Protein AF-A0A441Z858-F1 (afdb_monomer_lite)

pLDDT: mean 77.26, std 23.4, range [22.58, 98.31]

Secondary structure (DSSP, 8-state):
-EEEEPP-SSS--EEEEETTEEEEE----HHHIIIIIHHHHHHHHHHH---BSEEEES---HHHHHHHHHHHHHHHHHHHHHHHHHTT---PPPSSPPPPPB--EEE--GGGT-TTHHHHHHHHHHHHHHHTT-S-HHHHHHHHHHHHHHHHHHHHHHHHHHHSTTTT-PPBSGGGTTS----------PPPTTPPPPTT------S-S---S---S--GGGTTS---

Structure (mmCIF, N/CA/C/O backbone):
data_AF-A0A441Z858-F1
#
_entry.id   AF-A0A441Z858-F1
#
loop_
_atom_site.group_PDB
_atom_site.id
_atom_site.type_symbol
_atom_site.label_atom_id
_atom_site.label_alt_id
_atom_site.label_comp_id
_atom_site.label_asym_id
_atom_site.label_entity_id
_atom_site.label_seq_id
_atom_site.pdbx_PDB_ins_code
_atom_site.Cartn_x
_atom_site.Cartn_y
_atom_site.Cartn_z
_atom_site.occupancy
_atom_site.B_iso_or_equiv
_atom_site.auth_seq_id
_atom_site.auth_comp_id
_atom_site.auth_asym_id
_atom_site.auth_atom_id
_atom_site.pdbx_PDB_model_num
ATOM 1 N N . MET A 1 1 ? -20.414 -4.819 -7.735 1.00 88.69 1 MET A N 1
ATOM 2 C CA . MET A 1 1 ? -18.946 -4.650 -7.698 1.00 88.69 1 MET A CA 1
ATOM 3 C C . MET A 1 1 ? -18.642 -3.218 -8.095 1.00 88.69 1 MET A C 1
ATOM 5 O O . MET A 1 1 ? -19.298 -2.725 -9.004 1.00 88.69 1 MET A O 1
ATOM 9 N N . LYS A 1 2 ? -17.722 -2.550 -7.402 1.00 92.19 2 LYS A N 1
ATOM 10 C CA . LYS A 1 2 ? -17.288 -1.178 -7.686 1.00 92.19 2 LYS A CA 1
ATOM 11 C C . LYS A 1 2 ? -15.766 -1.162 -7.763 1.00 92.19 2 LYS A C 1
ATOM 13 O O . LYS A 1 2 ? -15.116 -1.724 -6.890 1.00 92.19 2 LYS A O 1
ATOM 18 N N . ILE A 1 3 ? -15.222 -0.527 -8.794 1.00 93.88 3 ILE A N 1
ATOM 19 C CA . ILE A 1 3 ? -13.784 -0.312 -8.960 1.00 93.88 3 ILE A CA 1
ATOM 20 C C . ILE A 1 3 ? -13.564 1.197 -8.940 1.00 93.88 3 ILE A C 1
ATOM 22 O O . ILE A 1 3 ? -14.239 1.928 -9.663 1.00 93.88 3 ILE A O 1
ATOM 26 N N . THR A 1 4 ? -12.656 1.658 -8.089 1.00 93.44 4 THR A N 1
ATOM 27 C CA . THR A 1 4 ? -12.241 3.058 -8.012 1.00 93.44 4 THR A CA 1
ATOM 28 C C . THR A 1 4 ? -10.789 3.141 -8.451 1.00 93.44 4 THR A C 1
ATOM 30 O O . THR A 1 4 ? -9.926 2.536 -7.818 1.00 93.44 4 THR A O 1
ATOM 33 N N . LEU A 1 5 ? -10.535 3.879 -9.530 1.00 96.12 5 LEU A N 1
ATOM 34 C CA . LEU A 1 5 ? -9.184 4.188 -9.984 1.00 96.12 5 LEU A CA 1
ATOM 35 C C . LEU A 1 5 ? -8.640 5.313 -9.102 1.00 96.12 5 LEU A C 1
ATOM 37 O O . LEU A 1 5 ? -9.261 6.374 -9.003 1.00 96.12 5 LEU A O 1
ATOM 41 N N . LEU A 1 6 ? -7.521 5.061 -8.433 1.00 94.69 6 LEU A N 1
ATOM 42 C CA . LEU A 1 6 ? -6.854 6.022 -7.565 1.00 94.69 6 LEU A CA 1
ATOM 43 C C . LEU A 1 6 ? -5.635 6.607 -8.296 1.00 94.69 6 LEU A C 1
ATOM 45 O O . LEU A 1 6 ? -5.032 5.912 -9.113 1.00 94.69 6 LEU A O 1
ATOM 49 N N . PRO A 1 7 ? -5.256 7.870 -8.032 1.00 94.62 7 PRO A N 1
ATOM 50 C CA . PRO A 1 7 ? -4.092 8.470 -8.676 1.00 94.62 7 PRO A CA 1
ATOM 51 C C . PRO A 1 7 ? -2.810 7.674 -8.398 1.00 94.62 7 PRO A C 1
ATOM 53 O O . PRO A 1 7 ? -2.424 7.513 -7.240 1.00 94.62 7 PRO A O 1
ATOM 56 N N . SER A 1 8 ? -2.141 7.213 -9.456 1.00 91.81 8 SER A N 1
ATOM 57 C CA . SER A 1 8 ? -0.897 6.435 -9.371 1.00 91.81 8 SER A CA 1
ATOM 58 C C . SER A 1 8 ? 0.337 7.190 -9.883 1.00 91.81 8 SER A C 1
ATOM 60 O O . SER A 1 8 ? 1.441 6.890 -9.437 1.00 91.81 8 SER A O 1
ATOM 62 N N . ASP A 1 9 ? 0.171 8.239 -10.706 1.00 91.62 9 ASP A N 1
ATOM 63 C CA . ASP A 1 9 ? 1.213 8.886 -11.546 1.00 91.62 9 ASP A CA 1
ATOM 64 C C . ASP A 1 9 ? 1.822 7.918 -12.574 1.00 91.62 9 ASP A C 1
ATOM 66 O O . ASP A 1 9 ? 1.612 8.080 -13.774 1.00 91.62 9 ASP A O 1
ATOM 70 N N . LYS A 1 10 ? 2.482 6.859 -12.101 1.00 88.06 10 LYS A N 1
ATOM 71 C CA . LYS A 1 10 ? 2.911 5.703 -12.896 1.00 88.06 10 LYS A CA 1
ATOM 72 C C . LYS A 1 10 ? 2.380 4.419 -12.267 1.00 88.06 10 LYS A C 1
ATOM 74 O O . LYS A 1 10 ? 2.068 4.416 -11.075 1.00 88.06 10 LYS A O 1
ATOM 79 N N . GLY A 1 11 ? 2.311 3.357 -13.065 1.00 89.44 11 GLY A N 1
ATOM 80 C CA . GLY A 1 11 ? 1.751 2.074 -12.656 1.00 89.44 11 GLY A CA 1
ATOM 81 C C . GLY A 1 11 ? 0.279 2.179 -12.263 1.00 89.44 11 GLY A C 1
ATOM 82 O O . GLY A 1 11 ? -0.433 3.098 -12.685 1.00 89.44 11 GLY A O 1
ATOM 83 N N . ASP A 1 12 ? -0.168 1.262 -11.410 1.00 91.06 12 ASP A N 1
ATOM 84 C CA . ASP A 1 12 ? -1.581 1.100 -11.071 1.00 91.06 12 ASP A CA 1
ATOM 85 C C . ASP A 1 12 ? -1.875 1.340 -9.584 1.00 91.06 12 ASP A C 1
ATOM 87 O O . ASP A 1 12 ? -1.048 1.116 -8.699 1.00 91.06 12 ASP A O 1
ATOM 91 N N . CYS A 1 13 ? -3.094 1.804 -9.297 1.00 95.56 13 CYS A N 1
ATOM 92 C CA . CYS A 1 13 ? -3.651 1.823 -7.946 1.00 95.56 13 CYS A CA 1
ATOM 93 C C . CYS A 1 13 ? -5.181 1.753 -8.013 1.00 95.56 13 CYS A C 1
ATOM 95 O O . CYS A 1 13 ? -5.854 2.710 -8.407 1.00 95.56 13 CYS A O 1
ATOM 97 N N . LEU A 1 14 ? -5.750 0.605 -7.645 1.00 96.94 14 LEU A N 1
ATOM 98 C CA . LEU A 1 14 ? -7.180 0.332 -7.783 1.00 96.94 14 LEU A CA 1
ATOM 99 C C . LEU A 1 14 ? -7.773 -0.122 -6.452 1.00 96.94 14 LEU A C 1
ATOM 101 O O . LEU A 1 14 ? -7.322 -1.099 -5.855 1.00 96.94 14 LEU A O 1
ATOM 105 N N . LEU A 1 15 ? -8.852 0.528 -6.020 1.00 97.00 15 LEU A N 1
ATOM 106 C CA . LEU A 1 15 ? -9.675 0.048 -4.911 1.00 97.00 15 LEU A CA 1
ATOM 107 C C . LEU A 1 15 ? -10.898 -0.690 -5.458 1.00 97.00 15 LEU A C 1
ATOM 109 O O . LEU A 1 15 ? -11.756 -0.100 -6.117 1.00 97.00 15 LEU A O 1
ATOM 113 N N . ILE A 1 16 ? -10.996 -1.979 -5.155 1.00 96.06 16 ILE A N 1
ATOM 114 C CA . ILE A 1 16 ? -12.059 -2.869 -5.616 1.00 96.06 16 ILE A CA 1
ATOM 115 C C . ILE A 1 16 ? -12.944 -3.241 -4.427 1.00 96.06 16 ILE A C 1
ATOM 117 O O . ILE A 1 16 ? -12.489 -3.837 -3.455 1.00 96.06 16 ILE A O 1
ATOM 121 N N . GLU A 1 17 ? -14.232 -2.931 -4.525 1.00 92.75 17 GLU A N 1
ATOM 122 C CA . GLU A 1 17 ? -15.260 -3.281 -3.546 1.00 92.75 17 GLU A CA 1
ATOM 123 C C . GLU A 1 17 ? -16.238 -4.295 -4.170 1.00 92.75 17 GLU A C 1
ATOM 125 O O . GLU A 1 17 ? -17.037 -3.974 -5.062 1.00 92.75 17 GLU A O 1
ATOM 130 N N . ALA A 1 18 ? -16.201 -5.540 -3.697 1.00 87.62 18 ALA A N 1
ATOM 131 C CA . ALA A 1 18 ? -17.040 -6.639 -4.170 1.00 87.62 18 ALA A CA 1
ATOM 132 C C . ALA A 1 18 ? -17.798 -7.278 -2.995 1.00 87.62 18 ALA A C 1
ATOM 134 O O . ALA A 1 18 ? -17.337 -8.218 -2.350 1.00 87.62 18 ALA A O 1
ATOM 135 N N . GLY A 1 19 ? -18.991 -6.749 -2.704 1.00 86.94 19 GLY A N 1
ATOM 136 C CA . GLY A 1 19 ? -19.795 -7.205 -1.570 1.00 86.94 19 GLY A CA 1
ATOM 137 C C . GLY A 1 19 ? -19.093 -6.902 -0.246 1.00 86.94 19 GLY A C 1
ATOM 138 O O . GLY A 1 19 ? -18.842 -5.739 0.066 1.00 86.94 19 GLY A O 1
ATOM 139 N N . ALA A 1 20 ? -18.780 -7.950 0.518 1.00 86.06 20 ALA A N 1
ATOM 140 C CA . ALA A 1 20 ? -18.060 -7.841 1.787 1.00 86.06 20 ALA A CA 1
ATOM 141 C C . ALA A 1 20 ? -16.531 -7.782 1.630 1.00 86.06 20 ALA A C 1
ATOM 143 O O . ALA A 1 20 ? -15.844 -7.580 2.626 1.00 86.06 20 ALA A O 1
ATOM 144 N N . VAL A 1 21 ? -16.009 -7.976 0.413 1.00 91.38 21 VAL A N 1
ATOM 145 C CA . VAL A 1 21 ? -14.569 -8.031 0.138 1.00 91.38 21 VAL A CA 1
ATOM 146 C C . VAL A 1 21 ? -14.092 -6.694 -0.411 1.00 91.38 21 VAL A C 1
ATOM 148 O O . VAL A 1 21 ? -14.655 -6.179 -1.382 1.00 91.38 21 VAL A O 1
ATOM 151 N N . THR A 1 22 ? -13.029 -6.159 0.185 1.00 94.00 22 THR A N 1
ATOM 152 C CA . THR A 1 22 ? -12.326 -4.971 -0.310 1.00 94.00 22 THR A CA 1
ATOM 153 C C . THR A 1 22 ? -10.870 -5.299 -0.624 1.00 94.00 22 THR A C 1
ATOM 155 O O . THR A 1 22 ? -10.144 -5.800 0.237 1.00 94.00 22 THR A O 1
ATOM 158 N N . ILE A 1 23 ? -10.439 -4.989 -1.845 1.00 96.19 23 ILE A N 1
ATOM 159 C CA . ILE A 1 23 ? -9.085 -5.241 -2.341 1.00 96.19 23 ILE A CA 1
ATOM 160 C C . ILE A 1 23 ? -8.459 -3.915 -2.760 1.00 96.19 23 ILE A C 1
ATOM 162 O O . ILE A 1 23 ? -9.080 -3.152 -3.496 1.00 96.19 23 ILE A O 1
ATOM 166 N N . LEU A 1 24 ? -7.230 -3.657 -2.322 1.00 98.00 24 LEU A N 1
ATOM 167 C CA . LEU A 1 24 ? -6.366 -2.652 -2.939 1.00 98.00 24 LEU A CA 1
ATOM 168 C C . LEU A 1 24 ? -5.392 -3.386 -3.863 1.00 98.00 24 LEU A C 1
ATOM 170 O O . LEU A 1 24 ? -4.617 -4.210 -3.382 1.00 98.00 24 LEU A O 1
ATOM 174 N N . ALA A 1 25 ? -5.471 -3.133 -5.164 1.00 96.12 25 ALA A N 1
ATOM 175 C CA . ALA A 1 25 ? -4.540 -3.659 -6.153 1.00 96.12 25 ALA A CA 1
ATOM 176 C C . ALA A 1 25 ? -3.532 -2.564 -6.512 1.00 96.12 25 ALA A C 1
ATOM 178 O O . ALA A 1 25 ? -3.923 -1.527 -7.051 1.00 96.12 25 ALA A O 1
ATOM 179 N N . ASP A 1 26 ? -2.268 -2.817 -6.178 1.00 95.44 26 ASP A N 1
ATOM 180 C CA . ASP A 1 26 ? -1.127 -1.913 -6.306 1.00 95.44 26 ASP A CA 1
ATOM 181 C C . ASP A 1 26 ? -1.290 -0.571 -5.564 1.00 95.44 26 ASP A C 1
ATOM 183 O O . ASP A 1 26 ? -2.323 -0.256 -4.962 1.00 95.44 26 ASP A O 1
ATOM 187 N N . GLY A 1 27 ? -0.204 0.197 -5.497 1.00 94.81 27 GLY A N 1
ATOM 188 C CA . GLY A 1 27 ? -0.121 1.430 -4.715 1.00 94.81 27 GLY A CA 1
ATOM 189 C C . GLY A 1 27 ? 0.294 2.664 -5.505 1.00 94.81 27 GLY A C 1
ATOM 190 O O . GLY A 1 27 ? 0.285 3.753 -4.929 1.00 94.81 27 GLY A O 1
ATOM 191 N N . GLY A 1 28 ? 0.658 2.524 -6.779 1.00 93.31 28 GLY A N 1
ATOM 192 C CA . GLY A 1 28 ? 1.223 3.619 -7.558 1.00 93.31 28 GLY A CA 1
ATOM 193 C C . GLY A 1 28 ? 2.571 4.117 -7.023 1.00 93.31 28 GLY A C 1
ATOM 194 O O . GLY A 1 28 ? 3.200 3.537 -6.125 1.00 93.31 28 GLY A O 1
ATOM 195 N N . MET A 1 29 ? 2.978 5.279 -7.532 1.00 93.69 29 MET A N 1
ATOM 196 C CA . MET A 1 29 ? 4.156 6.004 -7.061 1.00 93.69 29 MET A CA 1
ATOM 197 C C . MET A 1 29 ? 3.979 6.539 -5.623 1.00 93.69 29 MET A C 1
ATOM 199 O O . MET A 1 29 ? 2.891 6.989 -5.248 1.00 93.69 29 MET A O 1
ATOM 203 N N . PRO A 1 30 ? 5.062 6.630 -4.819 1.00 94.50 30 PRO A N 1
ATOM 204 C CA . PRO A 1 30 ? 4.998 7.137 -3.442 1.00 94.50 30 PRO A CA 1
ATOM 205 C C . PRO A 1 30 ? 4.452 8.561 -3.321 1.00 94.50 30 PRO A C 1
ATOM 207 O O . PRO A 1 30 ? 3.807 8.888 -2.326 1.00 94.50 30 PRO A O 1
ATOM 210 N N . GLY A 1 31 ? 4.726 9.410 -4.320 1.00 95.31 31 GLY A N 1
ATOM 211 C CA . GLY A 1 31 ? 4.263 10.797 -4.363 1.00 95.31 31 GLY A CA 1
ATOM 212 C C . GLY A 1 31 ? 2.741 10.878 -4.434 1.00 95.31 31 GLY A C 1
ATOM 213 O O . GLY A 1 31 ? 2.128 11.461 -3.542 1.00 95.31 31 GLY A O 1
ATOM 214 N N . SER A 1 32 ? 2.147 10.212 -5.428 1.00 94.69 32 SER A N 1
ATOM 215 C CA . SER A 1 32 ? 0.693 10.108 -5.617 1.00 94.69 32 SER A CA 1
ATOM 216 C C . SER A 1 32 ? 0.008 9.476 -4.417 1.00 94.69 32 SER A C 1
ATOM 218 O O . SER A 1 32 ? -1.047 9.943 -3.975 1.00 94.69 32 SER A O 1
ATOM 220 N N . TYR A 1 33 ? 0.648 8.458 -3.827 1.00 97.62 33 TYR A N 1
ATOM 221 C CA . TYR A 1 33 ? 0.146 7.876 -2.597 1.00 97.62 33 TYR A CA 1
ATOM 222 C C . TYR A 1 33 ? 0.080 8.918 -1.473 1.00 97.62 33 TYR A C 1
ATOM 224 O O . TYR A 1 33 ? -0.954 9.085 -0.826 1.00 97.62 33 TYR A O 1
ATOM 232 N N . ALA A 1 34 ? 1.180 9.635 -1.236 1.00 96.81 34 ALA A N 1
ATOM 233 C CA . ALA A 1 34 ? 1.297 10.568 -0.126 1.00 96.81 34 ALA A CA 1
ATOM 234 C C . ALA A 1 34 ? 0.369 11.785 -0.251 1.00 96.81 34 ALA A C 1
ATOM 236 O O . ALA A 1 34 ? -0.133 12.241 0.780 1.00 96.81 34 ALA A O 1
ATOM 237 N N . SER A 1 35 ? 0.165 12.304 -1.467 1.00 96.12 35 SER A N 1
ATOM 238 C CA . SER A 1 35 ? -0.647 13.500 -1.719 1.00 96.12 35 SER A CA 1
ATOM 239 C C . SER A 1 35 ? -2.144 13.205 -1.783 1.00 96.12 35 SER A C 1
ATOM 241 O O . SER A 1 35 ? -2.923 13.944 -1.188 1.00 96.12 35 SER A O 1
ATOM 243 N N . GLU A 1 36 ? -2.548 12.115 -2.444 1.00 95.38 36 GLU A N 1
ATOM 244 C CA . GLU A 1 36 ? -3.958 11.856 -2.769 1.00 95.38 36 GLU A CA 1
ATOM 245 C C . GLU A 1 36 ? -4.485 10.575 -2.104 1.00 95.38 36 GLU A C 1
ATOM 247 O O . GLU A 1 36 ? -5.482 10.597 -1.372 1.00 95.38 36 GLU A O 1
ATOM 252 N N . VAL A 1 37 ? -3.806 9.441 -2.314 1.00 97.62 37 VAL A N 1
ATOM 253 C CA . VAL A 1 37 ? -4.337 8.117 -1.934 1.00 97.62 37 VAL A CA 1
ATOM 254 C C . VAL A 1 37 ? -4.414 7.940 -0.420 1.00 97.62 37 VAL A C 1
ATOM 256 O O . VAL A 1 37 ? -5.409 7.427 0.088 1.00 97.62 37 VAL A O 1
ATOM 259 N N . ARG A 1 38 ? -3.409 8.402 0.328 1.00 97.75 38 ARG A N 1
ATOM 260 C CA . ARG A 1 38 ? -3.358 8.325 1.796 1.00 97.75 38 ARG A CA 1
ATOM 261 C C . ARG A 1 38 ? -4.580 8.986 2.428 1.00 97.75 38 ARG A C 1
ATOM 263 O O . ARG A 1 38 ? -5.233 8.407 3.299 1.00 97.75 38 ARG A O 1
ATOM 270 N N . GLY A 1 39 ? -4.887 10.206 1.988 1.00 97.00 39 GLY A N 1
ATOM 271 C CA . GLY A 1 39 ? -6.037 10.965 2.472 1.00 97.00 39 GLY A CA 1
ATOM 272 C C . GLY A 1 39 ? -7.351 10.285 2.101 1.00 97.00 39 GLY A C 1
ATOM 273 O O . GLY A 1 39 ? -8.231 10.148 2.957 1.00 97.00 39 GLY A O 1
ATOM 274 N N . TYR A 1 40 ? -7.448 9.807 0.857 1.00 97.94 40 TYR A N 1
ATOM 275 C CA . TYR A 1 40 ? -8.606 9.075 0.358 1.00 97.94 40 TYR A CA 1
ATOM 276 C C . TYR A 1 40 ? -8.872 7.795 1.159 1.00 97.94 40 TYR A C 1
ATOM 278 O O . TYR A 1 40 ? -9.970 7.633 1.684 1.00 97.94 40 TYR A O 1
ATOM 286 N N . LEU A 1 41 ? -7.879 6.909 1.301 1.00 98.19 41 LEU A N 1
ATOM 287 C CA . LEU A 1 41 ? -8.019 5.629 2.000 1.00 98.19 41 LEU A CA 1
ATOM 288 C C . LEU A 1 41 ? -8.347 5.824 3.479 1.00 98.19 41 LEU A C 1
ATOM 290 O O . LEU A 1 41 ? -9.196 5.112 4.009 1.00 98.19 41 LEU A O 1
ATOM 294 N N . GLY A 1 42 ? -7.707 6.793 4.140 1.00 97.50 42 GLY A N 1
ATOM 295 C CA . GLY A 1 42 ? -8.003 7.094 5.539 1.00 97.50 42 GLY A CA 1
ATOM 296 C C . GLY A 1 42 ? -9.432 7.598 5.731 1.00 97.50 42 GLY A C 1
ATOM 297 O O . GLY A 1 42 ? -10.153 7.095 6.589 1.00 97.50 42 GLY A O 1
ATOM 298 N N . LYS A 1 43 ? -9.886 8.529 4.881 1.00 97.62 43 LYS A N 1
ATOM 299 C CA . LYS A 1 43 ? -11.279 8.993 4.898 1.00 97.62 43 LYS A CA 1
ATOM 300 C C . LYS A 1 43 ? -12.257 7.859 4.579 1.00 97.62 43 LYS A C 1
ATOM 302 O O . LYS A 1 43 ? -13.245 7.693 5.280 1.00 97.62 43 LYS A O 1
ATOM 307 N N . TRP A 1 44 ? -11.974 7.065 3.551 1.00 97.06 44 TRP A N 1
ATOM 308 C CA . TRP A 1 44 ? -12.798 5.922 3.164 1.00 97.06 44 TRP A CA 1
ATOM 309 C C . TRP A 1 44 ? -12.957 4.921 4.317 1.00 97.06 44 TRP A C 1
ATOM 311 O O . TRP A 1 44 ? -14.069 4.462 4.581 1.00 97.06 44 TRP A O 1
ATOM 321 N N . ALA A 1 45 ? -11.876 4.621 5.040 1.00 96.44 45 ALA A N 1
ATOM 322 C CA . ALA A 1 45 ? -11.906 3.734 6.199 1.00 96.44 45 ALA A CA 1
ATOM 323 C C . ALA A 1 45 ? -12.751 4.308 7.349 1.00 96.44 45 ALA A C 1
ATOM 325 O O . ALA A 1 45 ? -13.522 3.577 7.967 1.00 96.44 45 ALA A O 1
ATOM 326 N N . GLU A 1 46 ? -12.625 5.610 7.618 1.00 96.19 46 GLU A N 1
ATOM 327 C CA . GLU A 1 46 ? -13.395 6.319 8.648 1.00 96.19 46 GLU A CA 1
ATOM 328 C C . GLU A 1 46 ? -14.893 6.375 8.310 1.00 96.19 46 GLU A C 1
ATOM 330 O O . GLU A 1 46 ? -15.720 6.035 9.154 1.00 96.19 46 GLU A O 1
ATOM 335 N N . ASP A 1 47 ? -15.242 6.743 7.074 1.00 96.38 47 ASP A N 1
ATOM 336 C CA . ASP A 1 47 ? -16.629 6.927 6.632 1.00 96.38 47 ASP A CA 1
ATOM 337 C C . ASP A 1 47 ? -17.388 5.592 6.535 1.00 96.38 47 ASP A C 1
ATOM 339 O O . ASP A 1 47 ? -18.591 5.529 6.789 1.00 96.38 47 ASP A O 1
ATOM 343 N N . THR A 1 48 ? -16.702 4.512 6.146 1.00 94.06 48 THR A N 1
ATOM 344 C CA . THR A 1 48 ? -17.339 3.206 5.897 1.00 94.06 48 THR A CA 1
ATOM 345 C C . THR A 1 48 ? -17.160 2.200 7.032 1.00 94.06 48 THR A C 1
ATOM 347 O O . THR A 1 48 ? -17.865 1.191 7.065 1.00 94.06 48 THR A O 1
ATOM 350 N N . GLY A 1 49 ? -16.183 2.409 7.921 1.00 94.38 49 GLY A N 1
ATOM 351 C CA . GLY A 1 49 ? -15.748 1.416 8.907 1.00 94.38 49 GLY A CA 1
ATOM 352 C C . GLY A 1 49 ? -15.113 0.157 8.295 1.00 94.38 49 GLY A C 1
ATOM 353 O O . GLY A 1 49 ? -14.860 -0.815 9.014 1.00 94.38 49 GLY A O 1
ATOM 354 N N . LYS A 1 50 ? -14.876 0.137 6.976 1.00 94.44 50 LYS A N 1
ATOM 355 C CA . LYS A 1 50 ? -14.299 -1.009 6.268 1.00 94.44 50 LYS A CA 1
ATOM 356 C C . LYS A 1 50 ? -12.788 -1.095 6.464 1.00 94.44 50 LYS A C 1
ATOM 358 O O . LYS A 1 50 ? -12.112 -0.188 6.943 1.00 94.44 50 LYS A O 1
ATOM 363 N N . GLN A 1 51 ? -12.262 -2.251 6.087 1.00 96.50 51 GLN A N 1
ATOM 364 C CA . GLN A 1 51 ? -10.848 -2.599 6.124 1.00 96.50 51 GLN A CA 1
ATOM 365 C C . GLN A 1 51 ? -10.455 -3.160 4.758 1.00 96.50 51 GLN A C 1
ATOM 367 O O . GLN A 1 51 ? -11.325 -3.552 3.981 1.00 96.50 51 GLN A O 1
ATOM 372 N N . LEU A 1 52 ? -9.157 -3.229 4.476 1.00 97.81 52 LEU A N 1
ATOM 373 C CA . LEU A 1 52 ? -8.652 -3.917 3.293 1.00 97.81 52 LEU A CA 1
ATOM 374 C C . LEU A 1 52 ? -8.549 -5.409 3.610 1.00 97.81 52 LEU A C 1
ATOM 376 O O . LEU A 1 52 ? -7.735 -5.827 4.440 1.00 97.81 52 LEU A O 1
ATOM 380 N N . ASP A 1 53 ? -9.391 -6.218 2.969 1.00 96.50 53 ASP A N 1
ATOM 381 C CA . ASP A 1 53 ? -9.343 -7.673 3.111 1.00 96.50 53 ASP A CA 1
ATOM 382 C C . ASP A 1 53 ? -8.099 -8.256 2.454 1.00 96.50 53 ASP A C 1
ATOM 384 O O . ASP A 1 53 ? -7.545 -9.220 2.981 1.00 96.50 53 ASP A O 1
ATOM 388 N N . LEU A 1 54 ? -7.652 -7.641 1.357 1.00 95.06 54 LEU A N 1
ATOM 389 C CA . LEU A 1 54 ? -6.450 -7.996 0.615 1.00 95.06 54 LEU A CA 1
ATOM 390 C C . LEU A 1 54 ? -5.768 -6.733 0.076 1.00 95.06 54 LEU A C 1
ATOM 392 O O . LEU A 1 54 ? -6.418 -5.870 -0.511 1.00 95.06 54 LEU A O 1
ATOM 396 N N . VAL A 1 55 ? -4.450 -6.653 0.234 1.00 97.12 55 VAL A N 1
ATOM 397 C CA . VAL A 1 55 ? -3.604 -5.818 -0.627 1.00 97.12 55 VAL A CA 1
ATOM 398 C C . VAL A 1 55 ? -2.894 -6.747 -1.602 1.00 97.12 55 VAL A C 1
ATOM 400 O O . VAL A 1 55 ? -2.187 -7.659 -1.183 1.00 97.12 55 VAL A O 1
ATOM 403 N N . TYR A 1 56 ? -3.121 -6.547 -2.889 1.00 93.12 56 TYR A N 1
ATOM 404 C CA . TYR A 1 56 ? -2.518 -7.315 -3.968 1.00 93.12 56 TYR A CA 1
ATOM 405 C C . TYR A 1 56 ? -1.455 -6.457 -4.645 1.00 93.12 56 TYR A C 1
ATOM 407 O O . TYR A 1 56 ? -1.748 -5.330 -5.029 1.00 93.12 56 TYR A O 1
ATOM 415 N N . VAL A 1 57 ? -0.240 -6.987 -4.770 1.00 91.62 57 VAL A N 1
ATOM 416 C CA . VAL A 1 57 ? 0.854 -6.362 -5.518 1.00 91.62 57 VAL A CA 1
ATOM 417 C C . VAL A 1 57 ? 1.136 -7.219 -6.744 1.00 91.62 57 VAL A C 1
ATOM 419 O O . VAL A 1 57 ? 1.606 -8.351 -6.592 1.00 91.62 57 VAL A O 1
ATOM 422 N N . SER A 1 58 ? 0.843 -6.687 -7.928 1.00 86.31 58 SER A N 1
ATOM 423 C CA . SER A 1 58 ? 0.971 -7.389 -9.210 1.00 86.31 58 SER A CA 1
ATOM 424 C C . SER A 1 58 ? 2.420 -7.762 -9.513 1.00 86.31 58 SER A C 1
ATOM 426 O O . SER A 1 58 ? 2.715 -8.920 -9.806 1.00 86.31 58 SER A O 1
ATOM 428 N N . HIS A 1 59 ? 3.334 -6.808 -9.349 1.00 81.69 59 HIS A N 1
ATOM 429 C CA . HIS A 1 59 ? 4.772 -7.002 -9.470 1.00 81.69 59 HIS A CA 1
ATOM 430 C C . HIS A 1 59 ? 5.556 -6.012 -8.607 1.00 81.69 59 HIS A C 1
ATOM 432 O O . HIS A 1 59 ? 5.009 -5.100 -7.990 1.00 81.69 59 HIS A O 1
ATOM 438 N N . VAL A 1 60 ? 6.867 -6.233 -8.511 1.00 81.56 60 VAL A N 1
ATOM 439 C CA . VAL A 1 60 ? 7.735 -5.460 -7.617 1.00 81.56 60 VAL A CA 1
ATOM 440 C C . VAL A 1 60 ? 8.054 -4.065 -8.135 1.00 81.56 60 VAL A C 1
ATOM 442 O O . VAL A 1 60 ? 8.537 -3.284 -7.333 1.00 81.56 60 VAL A O 1
ATOM 445 N N . ASP A 1 61 ? 7.828 -3.742 -9.411 1.00 83.31 61 ASP A N 1
ATOM 446 C CA . ASP A 1 61 ? 8.228 -2.440 -9.963 1.00 83.31 61 ASP A CA 1
ATOM 447 C C . ASP A 1 61 ? 7.771 -1.264 -9.092 1.00 83.31 61 ASP A C 1
ATOM 449 O O . ASP A 1 61 ? 6.714 -1.292 -8.448 1.00 83.31 61 ASP A O 1
ATOM 453 N N . GLN A 1 62 ? 8.635 -0.249 -9.021 1.00 85.06 62 GLN A N 1
ATOM 454 C CA . GLN A 1 62 ? 8.518 0.840 -8.053 1.00 85.06 62 GLN A CA 1
ATOM 455 C C . GLN A 1 62 ? 7.162 1.551 -8.147 1.00 85.06 62 GLN A C 1
ATOM 457 O O . GLN A 1 62 ? 6.580 1.941 -7.137 1.00 85.06 62 GLN A O 1
ATOM 462 N N . ASP A 1 63 ? 6.632 1.684 -9.353 1.00 85.75 63 ASP A N 1
ATOM 463 C CA . ASP A 1 63 ? 5.353 2.313 -9.645 1.00 85.75 63 ASP A CA 1
ATOM 464 C C . ASP A 1 63 ? 4.125 1.466 -9.275 1.00 85.75 63 ASP A C 1
ATOM 466 O O . ASP A 1 63 ? 3.003 1.931 -9.418 1.00 85.75 63 ASP A O 1
ATOM 470 N N . HIS A 1 64 ? 4.310 0.271 -8.713 1.00 90.19 64 HIS A N 1
ATOM 471 C CA . HIS A 1 64 ? 3.231 -0.552 -8.160 1.00 90.19 64 HIS A CA 1
ATOM 472 C C . HIS A 1 64 ? 3.417 -0.792 -6.660 1.00 90.19 64 HIS A C 1
ATOM 474 O O . HIS A 1 64 ? 2.493 -0.589 -5.866 1.00 90.19 64 HIS A O 1
ATOM 480 N N . ILE A 1 65 ? 4.619 -1.189 -6.229 1.00 91.50 65 ILE A N 1
ATOM 481 C CA . ILE A 1 65 ? 4.856 -1.592 -4.837 1.00 91.50 65 ILE A CA 1
ATOM 482 C C . ILE A 1 65 ? 5.079 -0.413 -3.886 1.00 91.50 65 ILE A C 1
ATOM 484 O O . ILE A 1 65 ? 4.805 -0.515 -2.685 1.00 91.50 65 ILE A O 1
ATOM 488 N N . ALA A 1 66 ? 5.615 0.704 -4.375 1.00 92.94 66 ALA A N 1
ATOM 489 C CA . ALA A 1 66 ? 6.180 1.703 -3.479 1.00 92.94 66 ALA A CA 1
ATOM 490 C C . ALA A 1 66 ? 5.092 2.475 -2.714 1.00 92.94 66 ALA A C 1
ATOM 492 O O . ALA A 1 66 ? 5.280 2.781 -1.534 1.00 92.94 66 ALA A O 1
ATOM 493 N N . GLY A 1 67 ? 3.919 2.704 -3.312 1.00 96.31 67 GLY A N 1
ATOM 494 C CA . GLY A 1 67 ? 2.748 3.205 -2.587 1.00 96.31 67 GLY A CA 1
ATOM 495 C C . GLY A 1 67 ? 2.214 2.223 -1.535 1.00 96.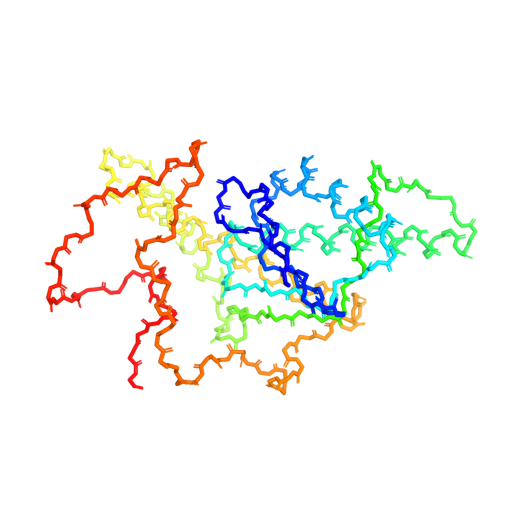31 67 GLY A C 1
ATOM 496 O O . GLY A 1 67 ? 1.835 2.638 -0.439 1.00 96.31 67 GLY A O 1
ATOM 497 N N . VAL A 1 68 ? 2.280 0.909 -1.788 1.00 97.19 68 VAL A N 1
ATOM 498 C CA . VAL A 1 68 ? 1.942 -0.110 -0.774 1.00 97.19 68 VAL A CA 1
ATOM 499 C C . VAL A 1 68 ? 2.928 -0.062 0.390 1.00 97.19 68 VAL A C 1
ATOM 501 O O . VAL A 1 68 ? 2.521 -0.133 1.550 1.00 97.19 68 VAL A O 1
ATOM 504 N N . LEU A 1 69 ? 4.221 0.123 0.116 1.00 96.62 69 LEU A N 1
ATOM 505 C CA . LEU A 1 69 ? 5.205 0.334 1.173 1.00 96.62 69 LEU A CA 1
ATOM 506 C C . LEU A 1 69 ? 4.848 1.560 2.029 1.00 96.62 69 LEU A C 1
ATOM 508 O O . LEU A 1 69 ? 4.879 1.460 3.254 1.00 96.62 69 LEU A O 1
ATOM 512 N N . GLN A 1 70 ? 4.450 2.682 1.420 1.00 97.94 70 GLN A N 1
ATOM 513 C CA . GLN A 1 70 ? 4.016 3.871 2.167 1.00 97.94 70 GLN A CA 1
ATOM 514 C C . GLN A 1 70 ? 2.787 3.594 3.051 1.00 97.94 70 GLN A C 1
ATOM 516 O O . GLN A 1 70 ? 2.771 4.007 4.210 1.00 97.94 70 GLN A O 1
ATOM 521 N N . LEU A 1 71 ? 1.803 2.833 2.561 1.00 98.31 71 LEU A N 1
ATOM 522 C CA . LEU A 1 71 ? 0.651 2.386 3.358 1.00 98.31 71 LEU A CA 1
ATOM 523 C C . LEU A 1 71 ? 1.067 1.601 4.609 1.00 98.31 71 LEU A C 1
ATOM 525 O O . LEU A 1 71 ? 0.519 1.801 5.701 1.00 98.31 71 LEU A O 1
ATOM 529 N N . LEU A 1 72 ? 2.053 0.715 4.478 1.00 98.12 72 LEU A N 1
ATOM 530 C CA . LEU A 1 72 ? 2.576 -0.053 5.606 1.00 98.12 72 LEU A CA 1
ATOM 531 C C . LEU A 1 72 ? 3.362 0.829 6.584 1.00 98.12 72 LEU A C 1
ATOM 533 O O . LEU A 1 72 ? 3.188 0.689 7.794 1.00 98.12 72 LEU A O 1
ATOM 537 N N . GLU A 1 73 ? 4.178 1.762 6.091 1.00 97.69 73 GLU A N 1
ATOM 538 C CA . GLU A 1 73 ? 4.897 2.730 6.933 1.00 97.69 73 GLU A CA 1
ATOM 539 C C . GLU A 1 73 ? 3.933 3.623 7.728 1.00 97.69 73 GLU A C 1
ATOM 541 O O . GLU A 1 73 ? 4.120 3.826 8.930 1.00 97.69 73 GLU A O 1
ATOM 546 N N . ASP A 1 74 ? 2.856 4.100 7.101 1.00 97.75 74 ASP A N 1
ATOM 547 C CA . ASP A 1 74 ? 1.798 4.859 7.777 1.00 97.75 74 ASP A CA 1
ATOM 548 C C . ASP A 1 74 ? 1.138 4.021 8.883 1.00 97.75 74 ASP A C 1
ATOM 550 O O . ASP A 1 74 ? 0.894 4.506 9.992 1.00 97.75 74 ASP A O 1
ATOM 554 N N . THR A 1 75 ? 0.892 2.737 8.608 1.00 97.56 75 THR A N 1
ATOM 555 C CA . THR A 1 75 ? 0.323 1.794 9.582 1.00 97.56 75 THR A CA 1
ATOM 556 C C . THR A 1 75 ? 1.264 1.594 10.776 1.00 97.56 75 THR A C 1
ATOM 558 O O . THR A 1 75 ? 0.812 1.578 11.924 1.00 97.56 75 THR A O 1
ATOM 561 N N . VAL A 1 76 ? 2.578 1.494 10.541 1.00 96.94 76 VAL A N 1
ATOM 562 C CA . VAL A 1 76 ? 3.591 1.414 11.608 1.00 96.94 76 VAL A CA 1
ATOM 563 C C . VAL A 1 76 ? 3.598 2.685 12.454 1.00 96.94 76 VAL A C 1
ATOM 565 O O . VAL A 1 76 ? 3.598 2.585 13.681 1.00 96.94 76 VAL A O 1
ATOM 568 N N . GLN A 1 77 ? 3.562 3.871 11.839 1.00 96.44 77 GLN A N 1
ATOM 569 C CA . GLN A 1 77 ? 3.537 5.144 12.574 1.00 96.44 77 GLN A CA 1
ATOM 570 C C . GLN A 1 77 ? 2.337 5.224 13.522 1.00 96.44 77 GLN A C 1
ATOM 572 O O . GLN A 1 77 ? 2.488 5.584 14.692 1.00 96.44 77 GLN A O 1
ATOM 577 N N . TRP A 1 78 ? 1.160 4.813 13.049 1.00 96.81 78 TRP A N 1
ATOM 578 C CA . TRP A 1 78 ? -0.038 4.738 13.880 1.00 96.81 78 TRP A CA 1
ATOM 579 C C . TRP A 1 78 ? 0.075 3.710 15.002 1.00 96.81 78 TRP A C 1
ATOM 581 O O . TRP A 1 78 ? -0.290 4.015 16.135 1.00 96.81 78 TRP A O 1
ATOM 591 N N . ARG A 1 79 ? 0.651 2.533 14.738 1.00 94.81 79 ARG A N 1
ATOM 592 C CA . ARG A 1 79 ? 0.890 1.522 15.777 1.00 94.81 79 ARG A CA 1
ATOM 593 C C . ARG A 1 79 ? 1.856 2.010 16.856 1.00 94.81 79 ARG A C 1
ATOM 595 O O . ARG A 1 79 ? 1.639 1.737 18.035 1.00 94.81 79 ARG A O 1
ATOM 602 N N . VAL A 1 80 ? 2.916 2.723 16.474 1.00 94.44 80 VAL A N 1
ATOM 603 C CA . VAL A 1 80 ? 3.867 3.318 17.424 1.00 94.44 80 VAL A CA 1
ATOM 604 C C . VAL A 1 80 ? 3.173 4.374 18.279 1.00 94.44 80 VAL A C 1
ATOM 606 O O . VAL A 1 80 ? 3.349 4.367 19.497 1.00 94.44 80 VAL A O 1
ATOM 609 N N . PHE A 1 81 ? 2.371 5.249 17.664 1.00 95.50 81 PHE A N 1
ATOM 610 C CA . PHE A 1 81 ? 1.569 6.236 18.388 1.00 95.50 81 PHE A CA 1
ATOM 611 C C . PHE A 1 81 ? 0.626 5.561 19.394 1.00 95.50 81 PHE A C 1
ATOM 613 O O . PHE A 1 81 ? 0.665 5.896 20.576 1.00 95.50 81 PHE A O 1
ATOM 620 N N . ASP A 1 82 ? -0.145 4.560 18.959 1.00 94.31 82 ASP A N 1
ATOM 621 C CA . ASP A 1 82 ? -1.088 3.832 19.814 1.00 94.31 82 ASP A CA 1
ATOM 622 C C . ASP A 1 82 ? -0.376 3.159 20.997 1.00 94.31 82 ASP A C 1
ATOM 624 O O . ASP A 1 82 ? -0.831 3.253 22.136 1.00 94.31 82 ASP A O 1
ATOM 628 N N . HIS A 1 83 ? 0.781 2.534 20.753 1.00 93.75 83 HIS A N 1
ATOM 629 C CA . HIS A 1 83 ? 1.578 1.900 21.802 1.00 93.75 83 HIS A CA 1
ATOM 630 C C . HIS A 1 83 ? 2.121 2.912 22.819 1.00 93.75 83 HIS A C 1
ATOM 632 O O . HIS A 1 83 ? 2.019 2.688 24.023 1.00 93.75 83 HIS A O 1
ATOM 638 N N . LYS A 1 84 ? 2.689 4.035 22.366 1.00 94.12 84 LYS A N 1
ATOM 639 C CA . LYS A 1 84 ? 3.208 5.077 23.267 1.00 94.12 84 LYS A CA 1
ATOM 640 C C . LYS A 1 84 ? 2.091 5.708 24.089 1.00 94.12 84 LYS A C 1
ATOM 642 O O . LYS A 1 84 ? 2.230 5.840 25.302 1.00 94.12 84 LYS A O 1
ATOM 647 N N . HIS A 1 85 ? 0.971 6.020 23.441 1.00 92.00 85 HIS A N 1
ATOM 648 C CA . HIS A 1 85 ? -0.195 6.600 24.094 1.00 92.00 85 HIS A CA 1
ATOM 649 C C . HIS A 1 85 ? -0.790 5.651 25.145 1.00 92.00 85 HIS A C 1
ATOM 651 O O . HIS A 1 85 ? -1.109 6.082 26.250 1.00 92.00 85 HIS A O 1
ATOM 657 N N . ALA A 1 86 ? -0.891 4.351 24.846 1.00 93.25 86 ALA A N 1
ATOM 658 C CA . ALA A 1 86 ? -1.353 3.343 25.804 1.00 93.25 86 ALA A CA 1
ATOM 659 C C . ALA A 1 86 ? -0.421 3.198 27.023 1.00 93.25 86 ALA A C 1
ATOM 661 O O . ALA A 1 86 ? -0.887 2.878 28.112 1.00 93.25 86 ALA A O 1
ATOM 662 N N . ASN A 1 87 ? 0.876 3.476 26.859 1.00 93.75 87 ASN A N 1
ATOM 663 C CA . ASN A 1 87 ? 1.875 3.456 27.932 1.00 93.75 87 ASN A CA 1
ATOM 664 C C . ASN A 1 87 ? 2.098 4.833 28.590 1.00 93.75 87 ASN A C 1
ATOM 666 O O . ASN A 1 87 ? 3.100 5.033 29.276 1.00 93.75 87 ASN A O 1
ATOM 670 N N . GLY A 1 88 ? 1.202 5.802 28.366 1.00 90.12 88 GLY A N 1
ATOM 671 C CA . GLY A 1 88 ? 1.273 7.131 28.985 1.00 90.12 88 GLY A CA 1
ATOM 672 C C . GLY A 1 88 ? 2.449 7.997 28.516 1.00 90.12 88 GLY A C 1
ATOM 673 O O . GLY A 1 88 ? 2.783 8.986 29.165 1.00 90.12 88 GLY A O 1
ATOM 674 N N . GLN A 1 89 ? 3.095 7.646 27.401 1.00 90.44 89 GLN A N 1
ATOM 675 C CA . GLN A 1 89 ? 4.191 8.424 26.829 1.00 90.44 89 GLN A CA 1
ATOM 676 C C . GLN A 1 89 ? 3.651 9.508 25.895 1.00 90.44 89 GLN A C 1
ATOM 678 O O . GLN A 1 89 ? 2.847 9.237 24.999 1.00 90.44 89 GLN A O 1
ATOM 683 N N . SER A 1 90 ? 4.154 10.736 26.050 1.00 82.50 90 SER A N 1
ATOM 684 C CA . SER A 1 90 ? 3.870 11.814 25.103 1.00 82.50 90 SER A CA 1
ATOM 685 C C . SER A 1 90 ? 4.487 11.483 23.743 1.00 82.50 90 SER A C 1
ATOM 687 O O . SER A 1 90 ? 5.696 11.270 23.620 1.00 82.50 90 SER A O 1
ATOM 689 N N . SER A 1 91 ? 3.649 11.412 22.713 1.00 85.75 91 SER A N 1
ATOM 690 C CA . SER A 1 91 ? 4.082 11.244 21.331 1.00 85.75 91 SER A CA 1
ATOM 691 C C . SER A 1 91 ? 3.190 12.055 20.403 1.00 85.75 91 SER A C 1
ATOM 693 O O . SER A 1 91 ? 1.980 12.151 20.613 1.00 85.75 91 SER A O 1
ATOM 695 N N . GLY A 1 92 ? 3.797 12.676 19.392 1.00 89.31 92 GLY A N 1
ATOM 696 C CA . GLY A 1 92 ? 3.052 13.409 18.377 1.00 89.31 92 GLY A CA 1
ATOM 697 C C . GLY A 1 92 ? 2.160 12.460 17.582 1.00 89.31 92 GLY A C 1
ATOM 698 O O . GLY A 1 92 ? 2.623 11.423 17.107 1.00 89.31 92 GLY A O 1
ATOM 699 N N . LYS A 1 93 ? 0.883 12.822 17.432 1.00 92.94 93 LYS A N 1
ATOM 700 C CA . LYS A 1 93 ? -0.044 12.125 16.538 1.00 92.94 93 LYS A CA 1
ATOM 701 C C . LYS A 1 93 ? 0.456 12.252 15.090 1.00 92.94 93 LYS A C 1
ATOM 703 O O . LYS A 1 93 ? 0.847 13.358 14.709 1.00 92.94 93 LYS A O 1
ATOM 708 N N . PRO A 1 94 ? 0.417 11.181 14.273 1.00 95.50 94 PRO A N 1
ATOM 709 C CA . PRO A 1 94 ? 0.743 11.285 12.855 1.00 95.50 94 PRO A CA 1
ATOM 710 C C . PRO A 1 94 ? -0.083 12.390 12.164 1.00 95.50 94 PRO A C 1
ATOM 712 O O . PRO A 1 94 ? -1.284 12.499 12.432 1.00 95.50 94 PRO A O 1
ATOM 715 N N . PRO A 1 95 ? 0.515 13.210 11.277 1.00 94.69 95 PRO A N 1
ATOM 716 C CA . PRO A 1 95 ? -0.141 14.375 10.668 1.00 94.69 95 PRO A CA 1
ATOM 717 C C . PRO A 1 95 ? -1.116 14.012 9.530 1.00 94.69 95 PRO A C 1
ATOM 719 O O . PRO A 1 95 ? -1.460 14.852 8.705 1.00 94.69 95 PRO A O 1
ATOM 722 N N . PHE A 1 96 ? -1.557 12.760 9.460 1.00 95.25 96 PHE A N 1
ATOM 723 C CA . PHE A 1 96 ? -2.424 12.223 8.417 1.00 95.25 96 PHE A CA 1
ATOM 724 C C . PHE A 1 96 ? -3.465 11.276 9.020 1.00 95.25 96 PHE A C 1
ATOM 726 O O . PHE A 1 96 ? -3.307 10.797 10.144 1.00 95.25 96 PHE A O 1
ATOM 733 N N . ARG A 1 97 ? -4.550 11.013 8.279 1.00 95.25 97 ARG A N 1
ATOM 734 C CA . ARG A 1 97 ? -5.630 10.109 8.715 1.00 95.25 97 ARG A CA 1
ATOM 735 C C . ARG A 1 97 ? -5.127 8.679 8.889 1.00 95.25 97 ARG A C 1
ATOM 737 O O . ARG A 1 97 ? -4.136 8.282 8.279 1.00 95.25 97 ARG A O 1
ATOM 744 N N . ARG A 1 98 ? -5.800 7.901 9.737 1.00 96.75 98 ARG A N 1
ATOM 745 C CA . ARG A 1 98 ? -5.406 6.511 9.982 1.00 96.75 98 ARG A CA 1
ATOM 746 C C . ARG A 1 98 ? -5.669 5.674 8.727 1.00 96.75 98 ARG A C 1
ATOM 748 O O . ARG A 1 98 ? -6.794 5.707 8.238 1.00 96.75 98 ARG A O 1
ATOM 755 N N . PRO A 1 99 ? -4.678 4.928 8.208 1.00 97.19 99 PRO A N 1
ATOM 756 C CA . PRO A 1 99 ? -4.911 4.051 7.072 1.00 97.19 99 PRO A CA 1
ATOM 757 C C . PRO A 1 99 ? -5.876 2.911 7.447 1.00 97.19 99 PRO A C 1
ATOM 759 O O . PRO A 1 99 ? -5.939 2.517 8.620 1.00 97.19 99 PRO A O 1
ATOM 762 N N . PRO A 1 100 ? -6.613 2.345 6.476 1.00 97.44 100 PRO A N 1
ATOM 763 C CA . PRO A 1 100 ? -7.421 1.156 6.714 1.00 97.44 100 PRO A CA 1
ATOM 764 C C . PRO A 1 100 ? -6.548 -0.011 7.173 1.00 97.44 100 PRO A C 1
ATOM 766 O O . PRO A 1 100 ? -5.438 -0.218 6.683 1.00 97.44 100 PRO A O 1
ATOM 769 N N . LYS A 1 101 ? -7.077 -0.830 8.085 1.00 97.19 101 LYS A N 1
ATOM 770 C CA . LYS A 1 101 ? -6.397 -2.060 8.501 1.00 97.19 101 LYS A CA 1
ATOM 771 C C . LYS A 1 101 ? -6.266 -3.007 7.306 1.00 97.19 101 LYS A C 1
ATOM 773 O O . LYS A 1 101 ? -7.254 -3.276 6.629 1.00 97.19 101 LYS A O 1
ATOM 778 N N . VAL A 1 102 ? -5.070 -3.551 7.104 1.00 97.94 102 VAL A N 1
ATOM 779 C CA . VAL A 1 102 ? -4.786 -4.574 6.090 1.00 97.94 102 VAL A CA 1
ATOM 780 C C . VAL A 1 102 ? -4.859 -5.958 6.733 1.00 97.94 102 VAL A C 1
ATOM 782 O O . VAL A 1 102 ? -4.161 -6.219 7.714 1.00 97.94 102 VAL A O 1
ATOM 785 N N . LYS A 1 103 ? -5.712 -6.847 6.210 1.00 96.19 103 LYS A N 1
ATOM 786 C CA . LYS A 1 103 ? -5.884 -8.205 6.756 1.00 96.19 103 LYS A CA 1
ATOM 787 C C . LYS A 1 103 ? -4.891 -9.219 6.198 1.00 96.19 103 LYS A C 1
ATOM 789 O O . LYS A 1 103 ? -4.474 -10.093 6.950 1.00 96.19 103 LYS A O 1
ATOM 794 N N . ARG A 1 104 ? -4.549 -9.144 4.911 1.00 94.44 104 ARG A N 1
ATOM 795 C CA . ARG A 1 104 ? -3.554 -10.011 4.256 1.00 94.44 104 ARG A CA 1
ATOM 796 C C . ARG A 1 104 ? -2.950 -9.309 3.044 1.00 94.44 104 ARG A C 1
ATOM 798 O O . ARG A 1 104 ? -3.556 -8.374 2.516 1.00 94.44 104 ARG A O 1
ATOM 805 N N . ILE A 1 105 ? -1.787 -9.780 2.607 1.00 93.50 105 ILE A N 1
ATOM 806 C CA . ILE A 1 105 ? -1.111 -9.302 1.399 1.00 93.50 105 ILE A CA 1
ATOM 807 C C . ILE A 1 105 ? -0.816 -10.469 0.466 1.00 93.50 105 ILE A C 1
ATOM 809 O O . ILE A 1 105 ? -0.386 -11.534 0.916 1.00 93.50 105 ILE A O 1
ATOM 813 N N . TRP A 1 106 ? -1.012 -10.241 -0.830 1.00 90.75 106 TRP A N 1
ATOM 814 C CA . TRP A 1 106 ? -0.444 -11.065 -1.886 1.00 90.75 106 TRP A CA 1
ATOM 815 C C . TRP A 1 106 ? 0.686 -10.317 -2.573 1.00 90.75 106 TRP A C 1
ATOM 817 O O . TRP A 1 106 ? 0.486 -9.209 -3.067 1.00 90.75 106 TRP A O 1
ATOM 827 N N . HIS A 1 107 ? 1.875 -10.912 -2.555 1.00 84.38 107 HIS A N 1
ATOM 828 C CA . HIS A 1 107 ? 3.069 -10.309 -3.126 1.00 84.38 107 HIS A CA 1
ATOM 829 C C . HIS A 1 107 ? 4.112 -11.377 -3.476 1.00 84.38 107 HIS A C 1
ATOM 831 O O . HIS A 1 107 ? 4.485 -12.202 -2.639 1.00 84.38 107 HIS A O 1
ATOM 837 N N . ASN A 1 108 ? 4.618 -11.331 -4.707 1.00 75.44 108 ASN A N 1
ATOM 838 C CA . ASN A 1 108 ? 5.699 -12.191 -5.177 1.00 75.44 108 ASN A CA 1
ATOM 839 C C . ASN A 1 108 ? 7.024 -11.409 -5.151 1.00 75.44 108 ASN A C 1
ATOM 841 O O . ASN A 1 108 ? 7.443 -10.830 -6.150 1.00 75.44 108 ASN A O 1
ATOM 845 N N . ALA A 1 109 ? 7.665 -11.344 -3.979 1.00 64.56 109 ALA A N 1
ATOM 846 C CA . ALA A 1 109 ? 8.913 -10.601 -3.791 1.00 64.56 109 ALA A CA 1
ATOM 847 C C . ALA A 1 109 ? 10.138 -11.352 -4.344 1.00 64.56 109 ALA A C 1
ATOM 849 O O . ALA A 1 109 ? 10.380 -12.509 -3.999 1.00 64.56 109 ALA A O 1
ATOM 850 N N . PHE A 1 110 ? 10.987 -10.641 -5.090 1.00 57.66 110 PHE A N 1
ATOM 851 C CA . PHE A 1 110 ? 12.217 -11.135 -5.729 1.00 57.66 110 PHE A CA 1
ATOM 852 C C . PHE A 1 110 ? 13.213 -11.838 -4.783 1.00 57.66 110 PHE A C 1
ATOM 854 O O . PHE A 1 110 ? 13.877 -12.794 -5.176 1.00 57.66 110 PHE A O 1
ATOM 861 N N . LYS A 1 111 ? 13.282 -11.437 -3.507 1.00 51.72 111 LYS A N 1
ATOM 862 C CA . LYS A 1 111 ? 14.194 -12.039 -2.514 1.00 51.72 111 LYS A CA 1
ATOM 863 C C . LYS A 1 111 ? 13.827 -13.476 -2.117 1.00 51.72 111 LYS A C 1
ATOM 865 O O . LYS A 1 111 ? 14.677 -14.193 -1.610 1.00 51.72 111 LYS A O 1
ATOM 870 N N . LEU A 1 112 ? 12.586 -13.909 -2.353 1.00 51.00 112 LEU A N 1
ATOM 871 C CA . LEU A 1 112 ? 12.217 -15.322 -2.199 1.00 51.00 112 LEU A CA 1
ATOM 872 C C . LEU A 1 112 ? 12.708 -16.183 -3.374 1.00 51.00 112 LEU A C 1
ATOM 874 O O . LEU A 1 112 ? 12.658 -17.404 -3.282 1.00 51.00 112 LEU A O 1
ATOM 878 N N . MET A 1 113 ? 13.147 -15.558 -4.471 1.00 50.62 113 MET A N 1
ATOM 879 C CA . MET A 1 113 ? 13.519 -16.236 -5.713 1.00 50.62 113 MET A CA 1
ATOM 880 C C . MET A 1 113 ? 15.032 -16.232 -5.965 1.00 50.62 113 MET A C 1
ATOM 882 O O . MET A 1 113 ? 15.515 -17.123 -6.658 1.00 50.62 113 MET A O 1
ATOM 886 N N . VAL A 1 114 ? 15.784 -15.260 -5.424 1.00 56.16 114 VAL A N 1
ATOM 887 C CA . VAL A 1 114 ? 17.228 -15.115 -5.681 1.00 56.16 114 VAL A CA 1
ATOM 888 C C . VAL A 1 114 ? 17.980 -14.619 -4.438 1.00 56.16 114 VAL A C 1
ATOM 890 O O . VAL A 1 114 ? 17.697 -13.531 -3.932 1.00 56.16 114 VAL A O 1
ATOM 893 N N . ASP A 1 115 ? 18.986 -15.379 -3.992 1.00 57.53 115 ASP A N 1
ATOM 894 C CA . ASP A 1 115 ? 19.807 -15.063 -2.807 1.00 57.53 115 ASP A CA 1
ATOM 895 C C . ASP A 1 115 ? 20.671 -13.793 -2.981 1.00 57.53 115 ASP A C 1
ATOM 897 O O . ASP A 1 115 ? 20.951 -13.082 -2.015 1.00 57.53 115 ASP A O 1
ATOM 901 N N . GLU A 1 116 ? 21.043 -13.445 -4.218 1.00 63.22 116 GLU A N 1
ATOM 902 C CA . GLU A 1 116 ? 21.938 -12.320 -4.550 1.00 63.22 116 GLU A CA 1
ATOM 903 C C . GLU A 1 116 ? 21.204 -11.031 -4.974 1.00 63.22 116 GLU A C 1
ATOM 905 O O . GLU A 1 116 ? 21.747 -10.184 -5.691 1.00 63.22 116 GLU A O 1
ATOM 910 N N . SER A 1 117 ? 19.958 -10.837 -4.530 1.00 64.31 117 SER A N 1
ATOM 911 C CA . SER A 1 117 ? 19.106 -9.732 -4.997 1.00 64.31 117 SER A CA 1
ATOM 912 C C . SER A 1 117 ? 19.723 -8.332 -4.840 1.00 64.31 117 SER A C 1
ATOM 914 O O . SER A 1 117 ? 19.528 -7.465 -5.688 1.00 64.31 117 SER A O 1
ATOM 916 N N . GLU A 1 118 ? 20.485 -8.092 -3.769 1.00 65.94 118 GLU A N 1
ATOM 917 C CA . GLU A 1 118 ? 21.129 -6.789 -3.521 1.00 65.94 118 GLU A CA 1
ATOM 918 C C . GLU A 1 118 ? 22.302 -6.516 -4.482 1.00 65.94 118 GLU A C 1
ATOM 920 O O . GLU A 1 118 ? 22.488 -5.380 -4.936 1.00 65.94 118 GLU A O 1
ATOM 925 N N . ALA A 1 119 ? 23.054 -7.556 -4.858 1.00 72.56 119 ALA A N 1
ATOM 926 C CA . ALA A 1 119 ? 24.126 -7.443 -5.845 1.00 72.56 119 ALA A CA 1
ATOM 927 C C . ALA A 1 119 ? 23.551 -7.117 -7.231 1.00 72.56 119 ALA A C 1
ATOM 929 O O . ALA A 1 119 ? 24.043 -6.216 -7.913 1.00 72.56 119 ALA A O 1
ATOM 930 N N . ILE A 1 120 ? 22.446 -7.774 -7.601 1.00 71.75 120 ILE A N 1
ATOM 931 C CA . ILE A 1 120 ? 21.729 -7.528 -8.860 1.00 71.75 120 ILE A CA 1
ATOM 932 C C . ILE A 1 120 ? 21.231 -6.080 -8.928 1.00 71.75 120 ILE A C 1
ATOM 934 O O . ILE A 1 120 ? 21.492 -5.393 -9.916 1.00 71.75 120 ILE A O 1
ATOM 938 N N . GLY A 1 121 ? 20.588 -5.581 -7.866 1.00 73.88 121 GLY A N 1
ATOM 939 C CA . GLY A 1 121 ? 20.125 -4.190 -7.809 1.00 73.88 121 GLY A CA 1
ATOM 940 C C . GLY A 1 121 ? 21.263 -3.180 -7.993 1.00 73.88 121 GLY A C 1
ATOM 941 O O . GLY A 1 121 ? 21.126 -2.215 -8.745 1.00 73.88 121 GLY A O 1
ATOM 942 N N . THR A 1 122 ? 22.423 -3.441 -7.386 1.00 79.19 122 THR A N 1
ATOM 943 C CA . THR A 1 122 ? 23.613 -2.583 -7.518 1.00 79.19 122 THR A CA 1
ATOM 944 C C . THR A 1 122 ? 24.137 -2.548 -8.956 1.00 79.19 122 THR A C 1
ATOM 946 O O . THR A 1 122 ? 24.432 -1.474 -9.489 1.00 79.19 122 THR A O 1
ATOM 949 N N . VAL A 1 123 ? 24.219 -3.709 -9.614 1.00 83.44 123 VAL A N 1
ATOM 950 C CA . VAL A 1 123 ? 24.653 -3.802 -11.016 1.00 83.44 123 VAL A CA 1
ATOM 951 C C . VAL A 1 123 ? 23.671 -3.076 -11.936 1.00 83.44 123 VAL A C 1
ATOM 953 O O . VAL A 1 123 ? 24.101 -2.292 -12.785 1.00 83.44 123 VAL A O 1
ATOM 956 N N . LEU A 1 124 ? 22.365 -3.279 -11.751 1.00 81.19 124 LEU A N 1
ATOM 957 C CA . LEU A 1 124 ? 21.328 -2.612 -12.541 1.00 81.19 124 LEU A CA 1
ATOM 958 C C . LEU A 1 124 ? 21.383 -1.088 -12.380 1.00 81.19 124 LEU A C 1
ATOM 960 O O . LEU A 1 124 ? 21.359 -0.372 -13.382 1.00 81.19 124 LEU A O 1
ATOM 964 N N . ALA A 1 125 ? 21.567 -0.584 -11.157 1.00 81.25 125 ALA A N 1
ATOM 965 C CA . ALA A 1 125 ? 21.730 0.848 -10.902 1.00 81.25 125 ALA A CA 1
ATOM 966 C C . ALA A 1 125 ? 22.962 1.433 -11.618 1.00 81.25 125 ALA A C 1
ATOM 968 O O . ALA A 1 125 ? 22.880 2.494 -12.245 1.00 81.25 125 ALA A O 1
ATOM 969 N N . ALA A 1 126 ? 24.101 0.733 -11.580 1.00 83.25 126 ALA A N 1
ATOM 970 C CA . ALA A 1 126 ? 25.318 1.168 -12.267 1.00 83.25 126 ALA A CA 1
ATOM 971 C C . ALA A 1 126 ? 25.131 1.222 -13.797 1.00 83.25 126 ALA A C 1
ATOM 973 O O . ALA A 1 126 ? 25.565 2.174 -14.458 1.00 83.25 126 ALA A O 1
ATOM 974 N N . ARG A 1 127 ? 24.438 0.226 -14.366 1.00 85.12 127 ARG A N 1
ATOM 975 C CA . ARG A 1 127 ? 24.104 0.185 -15.799 1.00 85.12 127 ARG A CA 1
ATOM 976 C C . ARG A 1 127 ? 23.132 1.292 -16.188 1.00 85.12 127 ARG A C 1
ATOM 978 O O . ARG A 1 127 ? 23.381 1.961 -17.188 1.00 85.12 127 ARG A O 1
ATOM 985 N N . ALA A 1 128 ? 22.098 1.537 -15.384 1.00 84.12 128 ALA A N 1
ATOM 986 C CA . ALA A 1 128 ? 21.161 2.636 -15.599 1.00 84.12 128 ALA A CA 1
ATOM 987 C C . ALA A 1 128 ? 21.896 3.980 -15.698 1.00 84.12 128 ALA A C 1
ATOM 989 O O . ALA A 1 128 ? 21.717 4.709 -16.668 1.00 84.12 128 ALA A O 1
ATOM 990 N N . ASN A 1 129 ? 22.800 4.269 -14.757 1.00 87.69 129 ASN A N 1
ATOM 991 C CA . ASN A 1 129 ? 23.575 5.513 -14.763 1.00 87.69 129 ASN A CA 1
ATOM 992 C C . ASN A 1 129 ? 24.476 5.653 -15.995 1.00 87.69 129 ASN A C 1
ATOM 994 O O . ASN A 1 129 ? 24.575 6.739 -16.560 1.00 87.69 129 ASN A O 1
ATOM 998 N N . THR A 1 130 ? 25.092 4.556 -16.441 1.00 89.38 130 THR A N 1
ATOM 999 C CA . THR A 1 130 ? 25.903 4.554 -17.668 1.00 89.38 130 THR A CA 1
ATOM 1000 C C . THR A 1 130 ? 25.043 4.899 -18.886 1.00 89.38 130 THR A C 1
ATOM 1002 O O . THR A 1 130 ? 25.399 5.776 -19.673 1.00 89.38 130 THR A O 1
ATOM 1005 N N . LEU A 1 131 ? 23.880 4.255 -19.014 1.00 87.69 131 LEU A N 1
ATOM 1006 C CA . LEU A 1 131 ? 22.970 4.436 -20.144 1.00 87.69 131 LEU A CA 1
ATOM 1007 C C . LEU A 1 131 ? 22.262 5.800 -20.146 1.00 87.69 131 LEU A C 1
ATOM 1009 O O . LEU A 1 131 ? 22.001 6.334 -21.222 1.00 87.69 131 LEU A O 1
ATOM 1013 N N . SER A 1 132 ? 22.018 6.401 -18.975 1.00 87.19 132 SER A N 1
ATOM 1014 C CA . SER A 1 132 ? 21.393 7.731 -18.850 1.00 87.19 132 SER A CA 1
ATOM 1015 C C . SER A 1 132 ? 22.199 8.862 -19.506 1.00 87.19 132 SER A C 1
ATOM 1017 O O . SER A 1 132 ? 21.645 9.927 -19.749 1.00 87.19 132 SER A O 1
ATOM 1019 N N . SER A 1 133 ? 23.491 8.657 -19.791 1.00 89.50 133 SER A N 1
ATOM 1020 C CA . SER A 1 133 ? 24.336 9.634 -20.500 1.00 89.50 133 SER A CA 1
ATOM 1021 C C . SER A 1 133 ? 24.219 9.572 -22.030 1.00 89.50 133 SER A C 1
ATOM 1023 O O . SER A 1 133 ? 24.818 10.385 -22.734 1.00 89.50 133 SER A O 1
ATOM 1025 N N . SER A 1 134 ? 23.467 8.605 -22.562 1.00 89.12 134 SER A N 1
ATOM 1026 C CA . SER A 1 134 ? 23.276 8.441 -24.000 1.00 89.12 134 SER A CA 1
ATOM 1027 C C . SER A 1 134 ? 22.317 9.484 -24.579 1.00 89.12 134 SER A C 1
ATOM 1029 O O . SER A 1 134 ? 21.329 9.849 -23.953 1.00 89.12 134 SER A O 1
ATOM 1031 N N . ALA A 1 135 ? 22.548 9.889 -25.829 1.00 90.75 135 ALA A N 1
ATOM 1032 C CA . ALA A 1 135 ? 21.581 10.665 -26.609 1.00 90.75 135 ALA A CA 1
ATOM 1033 C C . ALA A 1 135 ? 20.529 9.785 -27.319 1.00 90.75 135 ALA A C 1
ATOM 1035 O O . ALA A 1 135 ? 19.622 10.311 -27.959 1.00 90.75 135 ALA A O 1
ATOM 1036 N N . ASN A 1 136 ? 20.650 8.452 -27.256 1.00 92.44 136 ASN A N 1
ATOM 1037 C CA . ASN A 1 136 ? 19.732 7.536 -27.931 1.00 92.44 136 ASN A CA 1
ATOM 1038 C C . ASN A 1 136 ? 18.464 7.306 -27.079 1.00 92.44 136 ASN A C 1
ATOM 1040 O O . ASN A 1 136 ? 18.574 6.726 -25.995 1.00 92.44 136 ASN A O 1
ATOM 1044 N N . PRO A 1 137 ? 17.257 7.646 -27.576 1.00 86.62 137 PRO A N 1
ATOM 1045 C CA . PRO A 1 137 ? 16.008 7.477 -26.827 1.00 86.62 137 PRO A CA 1
ATOM 1046 C C . PRO A 1 137 ? 15.735 6.043 -26.358 1.00 86.62 137 PRO A C 1
ATOM 1048 O O . PRO A 1 137 ? 15.182 5.837 -25.281 1.00 86.62 137 PRO A O 1
ATOM 1051 N N . SER A 1 138 ? 16.148 5.033 -27.127 1.00 83.00 138 SER A N 1
ATOM 1052 C CA . SER A 1 138 ? 15.972 3.625 -26.746 1.00 83.00 138 SER A CA 1
ATOM 1053 C C . SER A 1 138 ? 16.873 3.232 -25.574 1.00 83.00 138 SER A C 1
ATOM 1055 O O . SER A 1 138 ? 16.447 2.479 -24.702 1.00 83.00 138 SER A O 1
ATOM 1057 N N . LEU A 1 139 ? 18.096 3.772 -25.519 1.00 82.12 139 LEU A N 1
ATOM 1058 C CA . LEU A 1 139 ? 19.011 3.547 -24.396 1.00 82.12 139 LEU A CA 1
ATOM 1059 C C . LEU A 1 139 ? 18.564 4.302 -23.143 1.00 82.12 139 LEU A C 1
ATOM 1061 O O . LEU A 1 139 ? 18.731 3.781 -22.044 1.00 82.12 139 LEU A O 1
ATOM 1065 N N . LEU A 1 140 ? 17.940 5.472 -23.302 1.00 81.44 140 LEU A N 1
ATOM 1066 C CA . LEU A 1 140 ? 17.312 6.193 -22.194 1.00 81.44 140 LEU A CA 1
ATOM 1067 C C . LEU A 1 140 ? 16.138 5.403 -21.600 1.00 81.44 140 LEU A C 1
ATOM 1069 O O . LEU A 1 140 ? 16.103 5.199 -20.391 1.00 81.44 140 LEU A O 1
ATOM 1073 N N . ARG A 1 141 ? 15.248 4.845 -22.435 1.00 79.19 141 ARG A N 1
ATOM 1074 C CA . ARG A 1 141 ? 14.167 3.961 -21.955 1.00 79.19 141 ARG A CA 1
ATOM 1075 C C . ARG A 1 141 ? 14.696 2.726 -21.223 1.00 79.19 141 ARG A C 1
ATOM 1077 O O . ARG A 1 141 ? 14.151 2.335 -20.196 1.00 79.19 141 ARG A O 1
ATOM 1084 N N . LEU A 1 142 ? 15.770 2.117 -21.730 1.00 79.12 142 LEU A N 1
ATOM 1085 C CA . LEU A 1 142 ? 16.410 0.984 -21.059 1.00 79.12 142 LEU A CA 1
ATOM 1086 C C . LEU A 1 142 ? 17.040 1.394 -19.718 1.00 79.12 142 LEU A C 1
ATOM 1088 O O . LEU A 1 142 ? 16.957 0.645 -18.746 1.00 79.12 142 LEU A O 1
ATOM 1092 N N . ALA A 1 143 ? 17.642 2.586 -19.651 1.00 81.31 143 ALA A N 1
ATOM 1093 C CA . ALA A 1 143 ? 18.168 3.141 -18.409 1.00 81.31 143 ALA A CA 1
ATOM 1094 C C . ALA A 1 143 ? 17.065 3.299 -17.353 1.00 81.31 143 ALA A C 1
ATOM 1096 O O . ALA A 1 143 ? 17.272 2.926 -16.197 1.00 81.31 143 ALA A O 1
ATOM 1097 N N . ASP A 1 144 ? 15.896 3.799 -17.756 1.00 79.56 144 ASP A N 1
ATOM 1098 C CA . ASP A 1 144 ? 14.739 3.953 -16.872 1.00 79.56 144 ASP A CA 1
ATOM 1099 C C . ASP A 1 144 ? 14.209 2.599 -16.387 1.00 79.56 144 ASP A C 1
ATOM 1101 O O . ASP A 1 144 ? 13.964 2.436 -15.192 1.00 79.56 144 ASP A O 1
ATOM 1105 N N . ALA A 1 145 ? 14.125 1.599 -17.270 1.00 76.12 145 ALA A N 1
ATOM 1106 C CA . ALA A 1 145 ? 13.732 0.241 -16.894 1.00 76.12 145 ALA A CA 1
ATOM 1107 C C . ALA A 1 145 ? 14.699 -0.374 -15.863 1.00 76.12 145 ALA A C 1
ATOM 1109 O O . ALA A 1 145 ? 14.270 -0.888 -14.830 1.00 76.12 145 ALA A O 1
ATOM 1110 N N . PHE A 1 146 ? 16.016 -0.268 -16.083 1.00 79.56 146 PHE A N 1
ATOM 1111 C CA . PHE A 1 146 ? 17.013 -0.749 -15.118 1.00 79.56 146 PHE A CA 1
ATOM 1112 C C . PHE A 1 146 ? 16.950 -0.007 -13.786 1.00 79.56 146 PHE A C 1
ATOM 1114 O O . PHE A 1 146 ? 17.106 -0.630 -12.736 1.00 79.56 146 PHE A O 1
ATOM 1121 N N . ARG A 1 147 ? 16.705 1.306 -13.808 1.00 80.81 147 ARG A N 1
ATOM 1122 C CA . ARG A 1 147 ? 16.540 2.098 -12.586 1.00 80.81 147 ARG A CA 1
ATOM 1123 C C . ARG A 1 147 ? 15.290 1.679 -11.815 1.00 80.81 147 ARG A C 1
ATOM 1125 O O . ARG A 1 147 ? 15.375 1.541 -10.598 1.00 80.81 147 ARG A O 1
ATOM 1132 N N . SER A 1 148 ? 14.176 1.438 -12.508 1.00 75.25 148 SER A N 1
ATOM 1133 C CA . SER A 1 148 ? 12.933 0.962 -11.889 1.00 75.25 148 SER A CA 1
ATOM 1134 C C . SER A 1 148 ? 13.156 -0.355 -11.141 1.00 75.25 148 SER A C 1
ATOM 1136 O O . SER A 1 148 ? 12.869 -0.447 -9.947 1.00 75.25 148 SER A O 1
ATOM 1138 N N . ILE A 1 149 ? 13.798 -1.334 -11.791 1.00 76.81 149 ILE A N 1
ATOM 1139 C CA . ILE A 1 149 ? 14.093 -2.642 -11.182 1.00 76.81 149 ILE A CA 1
ATOM 1140 C C . ILE A 1 149 ? 15.106 -2.516 -10.030 1.00 76.81 149 ILE A C 1
ATOM 1142 O O . ILE A 1 149 ? 14.999 -3.178 -8.998 1.00 76.81 149 ILE A O 1
ATOM 1146 N N . ALA A 1 150 ? 16.114 -1.655 -10.171 1.00 77.94 150 ALA A N 1
ATOM 1147 C CA . ALA A 1 150 ? 17.082 -1.437 -9.100 1.00 77.94 150 ALA A CA 1
ATOM 1148 C C . ALA A 1 150 ? 16.428 -0.842 -7.839 1.00 77.94 150 ALA A C 1
ATOM 1150 O O . ALA A 1 150 ? 16.807 -1.202 -6.722 1.00 77.94 150 ALA A O 1
ATOM 1151 N N . ASN A 1 151 ? 15.442 0.043 -8.012 1.00 80.12 151 ASN A N 1
ATOM 1152 C CA . ASN A 1 151 ? 14.700 0.658 -6.913 1.00 80.12 151 ASN A CA 1
ATOM 1153 C C . ASN A 1 151 ? 13.676 -0.294 -6.279 1.00 80.12 151 ASN A C 1
ATOM 1155 O O . ASN A 1 151 ? 13.494 -0.264 -5.058 1.00 80.12 151 ASN A O 1
ATOM 1159 N N . SER A 1 152 ? 13.051 -1.162 -7.079 1.00 77.00 152 SER A N 1
ATOM 1160 C CA . SER A 1 152 ? 12.014 -2.080 -6.604 1.00 77.00 152 SER A CA 1
ATOM 1161 C C . SER A 1 152 ? 12.526 -3.135 -5.631 1.00 77.00 152 SER A C 1
ATOM 1163 O O . SER A 1 152 ? 11.822 -3.510 -4.691 1.00 77.00 152 SER A O 1
ATOM 1165 N N . ILE A 1 153 ? 13.763 -3.611 -5.802 1.00 79.44 153 ILE A N 1
ATOM 1166 C CA . ILE A 1 153 ? 14.331 -4.664 -4.947 1.00 79.44 153 ILE A CA 1
ATOM 1167 C C . ILE A 1 153 ? 14.377 -4.227 -3.468 1.00 79.44 153 ILE A C 1
ATOM 1169 O O . ILE A 1 153 ? 13.810 -4.930 -2.620 1.00 79.44 153 ILE A O 1
ATOM 1173 N N . PRO A 1 154 ? 14.987 -3.078 -3.104 1.00 82.44 154 PRO A N 1
ATOM 1174 C CA . PRO A 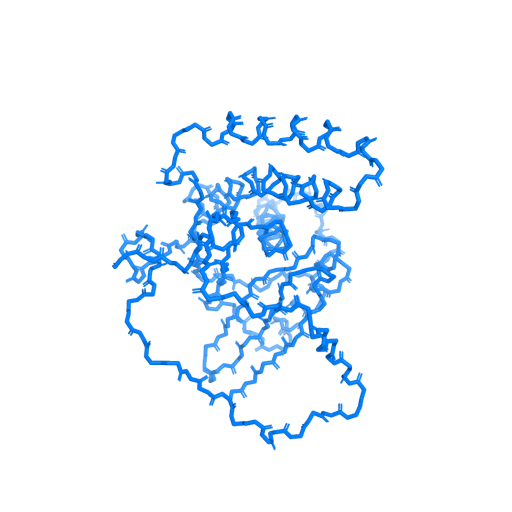1 154 ? 14.931 -2.569 -1.737 1.00 82.44 154 PRO A CA 1
ATOM 1175 C C . PRO A 1 154 ? 13.508 -2.373 -1.203 1.00 82.44 154 PRO A C 1
ATOM 1177 O O . PRO A 1 154 ? 13.263 -2.608 -0.018 1.00 82.44 154 PRO A O 1
ATOM 1180 N N . GLU A 1 155 ? 12.574 -1.927 -2.041 1.00 85.88 155 GLU A N 1
ATOM 1181 C CA . GLU A 1 155 ? 11.185 -1.670 -1.647 1.00 85.88 155 GLU A CA 1
ATOM 1182 C C . GLU A 1 155 ? 10.441 -2.972 -1.327 1.00 85.88 155 GLU A C 1
ATOM 1184 O O . GLU A 1 155 ? 9.836 -3.080 -0.259 1.00 85.88 155 GLU A O 1
ATOM 1189 N N . ALA A 1 156 ? 10.595 -4.006 -2.154 1.00 83.44 156 ALA A N 1
ATOM 1190 C CA . ALA A 1 156 ? 10.039 -5.339 -1.917 1.00 83.44 156 ALA A CA 1
ATOM 1191 C C . ALA A 1 156 ? 10.584 -5.990 -0.638 1.00 83.44 156 ALA A C 1
ATOM 1193 O O . ALA A 1 156 ? 9.839 -6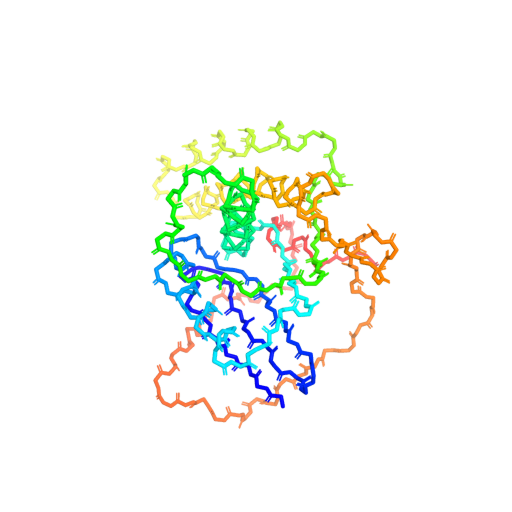.597 0.144 1.00 83.44 156 ALA A O 1
ATOM 1194 N N . ILE A 1 157 ? 11.881 -5.812 -0.363 1.00 84.00 157 ILE A N 1
ATOM 1195 C CA . ILE A 1 157 ? 12.496 -6.261 0.894 1.00 84.00 157 ILE A CA 1
ATOM 1196 C C . ILE A 1 157 ? 11.873 -5.527 2.086 1.00 84.00 157 ILE A C 1
ATOM 1198 O O . ILE A 1 157 ? 11.579 -6.152 3.108 1.00 84.00 157 ILE A O 1
ATOM 1202 N N . LYS A 1 158 ? 11.652 -4.211 1.978 1.00 90.31 158 LYS A N 1
ATOM 1203 C CA . LYS A 1 158 ? 11.012 -3.426 3.043 1.00 90.31 158 LYS A CA 1
ATOM 1204 C C . LYS A 1 158 ? 9.568 -3.863 3.268 1.00 90.31 158 LYS A C 1
ATOM 1206 O O . LYS A 1 158 ? 9.210 -4.073 4.423 1.00 90.31 158 LYS A O 1
ATOM 1211 N N . VAL A 1 159 ? 8.776 -4.081 2.215 1.00 91.12 159 VAL A N 1
ATOM 1212 C CA . VAL A 1 159 ? 7.407 -4.623 2.334 1.00 91.12 159 VAL A CA 1
ATOM 1213 C C . VAL A 1 159 ? 7.427 -5.952 3.085 1.00 91.12 159 VAL A C 1
ATOM 1215 O O . VAL A 1 159 ? 6.733 -6.094 4.090 1.00 91.12 159 VAL A O 1
ATOM 1218 N N . SER A 1 160 ? 8.299 -6.877 2.675 1.00 88.06 160 SER A N 1
ATOM 1219 C CA . SER A 1 160 ? 8.449 -8.192 3.317 1.00 88.06 160 SER A CA 1
ATOM 1220 C C . SER A 1 160 ? 8.819 -8.081 4.801 1.00 88.06 160 SER A C 1
ATOM 1222 O O . SER A 1 160 ? 8.269 -8.793 5.639 1.00 88.06 160 SER A O 1
ATOM 1224 N N . ARG A 1 161 ? 9.710 -7.147 5.159 1.00 90.38 161 ARG A N 1
ATOM 1225 C CA . ARG A 1 161 ? 10.055 -6.865 6.562 1.00 90.38 161 ARG A CA 1
ATOM 1226 C C . ARG A 1 161 ? 8.879 -6.265 7.331 1.00 90.38 161 ARG A C 1
ATOM 1228 O O . ARG A 1 161 ? 8.644 -6.657 8.464 1.00 90.38 161 ARG A O 1
ATOM 1235 N N . ARG A 1 162 ? 8.124 -5.331 6.744 1.00 94.00 162 ARG A N 1
ATOM 1236 C CA . ARG A 1 162 ? 6.998 -4.668 7.424 1.00 94.00 162 ARG A CA 1
ATOM 1237 C C . ARG A 1 162 ? 5.850 -5.611 7.741 1.00 94.00 162 ARG A C 1
ATOM 1239 O O . ARG A 1 162 ? 5.235 -5.451 8.791 1.00 94.00 162 ARG A O 1
ATOM 1246 N N . ILE A 1 163 ? 5.578 -6.588 6.884 1.00 93.38 163 ILE A N 1
ATOM 1247 C CA . ILE A 1 163 ? 4.510 -7.569 7.121 1.00 93.38 163 ILE A CA 1
ATOM 1248 C C . ILE A 1 163 ? 4.921 -8.708 8.064 1.00 93.38 163 ILE A C 1
ATOM 1250 O O . ILE A 1 163 ? 4.049 -9.441 8.527 1.00 93.38 163 ILE A O 1
ATOM 1254 N N . ALA A 1 164 ? 6.212 -8.846 8.379 1.00 90.94 164 ALA A N 1
ATOM 1255 C CA . ALA A 1 164 ? 6.729 -9.902 9.242 1.00 90.94 164 ALA A CA 1
ATOM 1256 C C . ALA A 1 164 ? 6.107 -9.886 10.653 1.00 90.94 164 ALA A C 1
ATOM 1258 O O . ALA A 1 164 ? 5.558 -8.880 11.116 1.00 90.94 164 ALA A O 1
ATOM 1259 N N . ALA A 1 165 ? 6.186 -11.031 11.338 1.00 90.81 165 ALA A N 1
ATOM 1260 C CA . ALA A 1 165 ? 5.517 -11.276 12.617 1.00 90.81 165 ALA A CA 1
ATOM 1261 C C . ALA A 1 165 ? 5.970 -10.338 13.752 1.00 90.81 165 ALA A C 1
ATOM 1263 O O . ALA A 1 165 ? 5.178 -10.006 14.632 1.00 90.81 165 ALA A O 1
ATOM 1264 N N . ASP A 1 166 ? 7.224 -9.891 13.721 1.00 90.88 166 ASP A N 1
ATOM 1265 C CA . ASP A 1 166 ? 7.819 -8.936 14.662 1.00 90.88 166 ASP A CA 1
ATOM 1266 C C . ASP A 1 166 ? 7.452 -7.471 14.354 1.00 90.88 166 ASP A C 1
ATOM 1268 O O . ASP A 1 166 ? 7.615 -6.593 15.202 1.00 90.88 166 ASP A O 1
ATOM 1272 N N . GLN A 1 167 ? 6.928 -7.206 13.155 1.00 92.69 167 GLN A N 1
ATOM 1273 C CA . GLN A 1 167 ? 6.413 -5.912 12.715 1.00 92.69 167 GLN A CA 1
ATOM 1274 C C . GLN A 1 167 ? 4.880 -5.965 12.678 1.00 92.69 167 GLN A C 1
ATOM 1276 O O . GLN A 1 167 ? 4.255 -6.194 13.714 1.00 92.69 167 GLN A O 1
ATOM 1281 N N . LEU A 1 168 ? 4.240 -5.728 11.526 1.00 95.50 168 LEU A N 1
ATOM 1282 C CA . LEU A 1 168 ? 2.782 -5.618 11.409 1.00 95.50 168 LEU A CA 1
ATOM 1283 C C . LEU A 1 168 ? 2.046 -6.958 11.524 1.00 95.50 168 LEU A C 1
ATOM 1285 O O . LEU A 1 168 ? 0.842 -6.936 11.772 1.00 95.50 168 LEU A O 1
ATOM 1289 N N . ASN A 1 169 ? 2.751 -8.089 11.407 1.00 95.94 169 ASN A N 1
ATOM 1290 C CA . ASN A 1 169 ? 2.186 -9.437 11.465 1.00 95.94 169 ASN A CA 1
ATOM 1291 C C . ASN A 1 169 ? 1.003 -9.623 10.496 1.00 95.94 169 ASN A C 1
ATOM 1293 O O . ASN A 1 169 ? -0.090 -10.038 10.888 1.00 95.94 169 ASN A O 1
ATOM 1297 N N . ILE A 1 170 ? 1.218 -9.267 9.227 1.00 95.44 170 ILE A N 1
ATOM 1298 C CA . ILE A 1 170 ? 0.215 -9.387 8.167 1.00 95.44 170 ILE A CA 1
ATOM 1299 C C . ILE A 1 170 ? 0.522 -10.657 7.357 1.00 95.44 170 ILE A C 1
ATOM 1301 O O . ILE A 1 170 ? 1.622 -10.777 6.817 1.00 95.44 170 ILE A O 1
ATOM 1305 N N . PRO A 1 171 ? -0.421 -11.609 7.244 1.00 92.50 171 PRO A N 1
ATOM 1306 C CA . PRO A 1 171 ? -0.228 -12.822 6.458 1.00 92.50 171 PRO A CA 1
ATOM 1307 C C . PRO A 1 171 ? 0.128 -12.536 4.993 1.00 92.50 171 PRO A C 1
ATOM 1309 O O . PRO A 1 171 ? -0.583 -11.789 4.317 1.00 92.50 171 PRO A O 1
ATOM 1312 N N . LEU A 1 172 ? 1.192 -13.184 4.511 1.00 89.31 172 LEU A N 1
ATOM 1313 C CA . LEU A 1 172 ? 1.619 -13.189 3.111 1.00 89.31 172 LEU A CA 1
ATOM 1314 C C . LEU A 1 172 ? 1.145 -14.469 2.419 1.00 89.31 172 LEU A C 1
ATOM 1316 O O . LEU A 1 172 ? 1.398 -15.562 2.930 1.00 89.31 172 LEU A O 1
ATOM 1320 N N . ASN A 1 173 ? 0.498 -14.331 1.258 1.00 85.88 173 ASN A N 1
ATOM 1321 C CA . ASN A 1 173 ? 0.137 -15.431 0.351 1.00 85.88 173 ASN A CA 1
ATOM 1322 C C . ASN A 1 173 ? -0.530 -16.629 1.066 1.00 85.88 173 ASN A C 1
ATOM 1324 O O . ASN A 1 173 ? -0.224 -17.787 0.779 1.00 85.88 173 ASN A O 1
ATOM 1328 N N . GLY A 1 174 ? -1.408 -16.368 2.041 1.00 76.62 174 GLY A N 1
ATOM 1329 C CA . GLY A 1 174 ? -1.950 -17.405 2.929 1.00 76.62 174 GLY A CA 1
ATOM 1330 C C . GLY A 1 174 ? -2.656 -18.540 2.181 1.00 76.62 174 GLY A C 1
ATOM 1331 O O . GLY A 1 174 ? -2.448 -19.711 2.486 1.00 76.62 174 GLY A O 1
ATOM 1332 N N . GLU A 1 175 ? -3.420 -18.189 1.152 1.00 77.31 175 GLU A N 1
ATOM 1333 C CA . GLU A 1 175 ? -4.155 -19.094 0.265 1.00 77.31 175 GLU A CA 1
ATOM 1334 C C . GLU A 1 175 ? -3.235 -19.970 -0.594 1.00 77.31 175 GLU A C 1
ATOM 1336 O O . GLU A 1 175 ? -3.631 -21.048 -1.027 1.00 77.31 175 GLU A O 1
ATOM 1341 N N . PHE A 1 176 ? -1.989 -19.542 -0.786 1.00 72.69 176 PHE A N 1
ATOM 1342 C CA . PHE A 1 176 ? -0.965 -20.258 -1.542 1.00 72.69 176 PHE A CA 1
ATOM 1343 C C . PHE A 1 176 ? 0.020 -20.976 -0.612 1.00 72.69 176 PHE A C 1
ATOM 1345 O O . PHE A 1 176 ? 1.165 -21.220 -0.977 1.00 72.69 176 PHE A O 1
ATOM 1352 N N . GLY A 1 177 ? -0.379 -21.273 0.631 1.00 68.06 177 GLY A N 1
ATOM 1353 C CA . GLY A 1 177 ? 0.500 -21.925 1.605 1.00 68.06 177 GLY A CA 1
ATOM 1354 C C . GLY A 1 177 ? 1.736 -21.089 1.952 1.00 68.06 177 GLY A C 1
ATOM 1355 O O . GLY A 1 177 ? 2.770 -21.654 2.298 1.00 68.06 177 GLY A O 1
ATOM 1356 N N . LYS A 1 178 ? 1.634 -19.754 1.854 1.00 74.44 178 LYS A N 1
ATOM 1357 C CA . LYS A 1 178 ? 2.737 -18.778 1.970 1.00 74.44 178 LYS A CA 1
ATOM 1358 C C . LYS A 1 178 ? 3.766 -18.836 0.832 1.00 74.44 178 LYS A C 1
ATOM 1360 O O . LYS A 1 178 ? 4.785 -18.154 0.908 1.00 74.44 178 LYS A O 1
ATOM 1365 N N . LEU A 1 179 ? 3.516 -19.639 -0.200 1.00 68.69 179 LEU A N 1
ATOM 1366 C CA . LEU A 1 179 ? 4.345 -19.726 -1.401 1.00 68.69 179 LEU A CA 1
ATOM 1367 C C . LEU A 1 179 ? 3.959 -18.626 -2.395 1.00 68.69 179 LEU A C 1
ATOM 1369 O O . LEU A 1 179 ? 3.120 -17.774 -2.106 1.00 68.69 179 LEU A O 1
ATOM 1373 N N . LEU A 1 180 ? 4.588 -18.627 -3.567 1.00 70.12 180 LEU A N 1
ATOM 1374 C CA . LEU A 1 180 ? 4.268 -17.684 -4.634 1.00 70.12 180 LEU A CA 1
ATOM 1375 C C . LEU A 1 180 ? 2.809 -17.833 -5.079 1.00 70.12 180 LEU A C 1
ATOM 1377 O O . LEU A 1 180 ? 2.319 -18.941 -5.313 1.00 70.12 180 LEU A O 1
ATOM 1381 N N . ALA A 1 181 ? 2.138 -16.695 -5.232 1.00 68.81 181 ALA A N 1
ATOM 1382 C CA . ALA A 1 181 ? 0.839 -16.629 -5.875 1.00 68.81 181 ALA A CA 1
ATOM 1383 C C . ALA A 1 181 ? 1.047 -16.795 -7.385 1.00 68.81 181 ALA A C 1
ATOM 1385 O O . ALA A 1 181 ? 1.541 -15.888 -8.050 1.00 68.81 181 ALA A O 1
ATOM 1386 N N . MET A 1 182 ? 0.714 -17.967 -7.919 1.00 62.69 182 MET A N 1
ATOM 1387 C CA . MET A 1 182 ? 0.849 -18.277 -9.343 1.00 62.69 182 MET A CA 1
ATOM 1388 C C . MET A 1 182 ? -0.539 -18.405 -9.959 1.00 62.69 182 MET A C 1
ATOM 1390 O O . MET A 1 182 ? -1.382 -19.145 -9.447 1.00 62.69 182 MET A O 1
ATOM 1394 N N . VAL A 1 183 ? -0.764 -17.733 -11.084 1.00 57.00 183 VAL A N 1
ATOM 1395 C CA . VAL A 1 183 ? -1.941 -17.986 -11.919 1.00 57.00 183 VAL A CA 1
ATOM 1396 C C . VAL A 1 183 ? -1.708 -19.306 -12.657 1.00 57.00 183 VAL A C 1
ATOM 1398 O O . VAL A 1 183 ? -0.693 -19.469 -13.329 1.00 57.00 183 VAL A O 1
ATOM 1401 N N . ARG A 1 184 ? -2.625 -20.270 -12.525 1.00 47.03 184 ARG A N 1
ATOM 1402 C CA . ARG A 1 184 ? -2.591 -21.535 -13.277 1.00 47.03 184 ARG A CA 1
ATOM 1403 C C . ARG A 1 184 ? -3.793 -21.592 -14.206 1.00 47.03 184 ARG A C 1
ATOM 1405 O O . ARG A 1 184 ? -4.904 -21.614 -13.700 1.00 47.03 184 ARG A O 1
ATOM 1412 N N . GLY A 1 185 ? -3.542 -21.649 -15.517 1.00 49.50 185 GLY A N 1
ATOM 1413 C CA . GLY A 1 185 ? -4.524 -21.960 -16.563 1.00 49.50 185 GLY A CA 1
ATOM 1414 C C . GLY A 1 185 ? -5.789 -21.096 -16.552 1.00 49.50 185 GLY A C 1
ATOM 1415 O O . GLY A 1 185 ? -6.724 -21.382 -15.814 1.00 49.50 185 GLY A O 1
ATOM 1416 N N . HIS A 1 186 ? -5.864 -20.093 -17.428 1.00 45.12 186 HIS A N 1
ATOM 1417 C CA . HIS A 1 186 ? -7.107 -19.358 -17.674 1.00 45.12 186 HIS A CA 1
ATOM 1418 C C . HIS A 1 186 ? -7.349 -19.133 -19.169 1.00 45.12 186 HIS A C 1
ATOM 1420 O O . HIS A 1 186 ? -6.420 -18.836 -19.918 1.00 45.12 186 HIS A O 1
ATOM 1426 N N . GLU A 1 187 ? -8.620 -19.231 -19.570 1.00 39.72 187 GLU A N 1
ATOM 1427 C CA . GLU A 1 187 ? -9.132 -18.598 -20.786 1.00 39.72 187 GLU A CA 1
ATOM 1428 C C . GLU A 1 187 ? -9.196 -17.078 -20.585 1.00 39.72 187 GLU A C 1
ATOM 1430 O O . GLU A 1 187 ? -9.580 -16.583 -19.522 1.00 39.72 187 GLU A O 1
ATOM 1435 N N . VAL A 1 188 ? -8.805 -16.335 -21.618 1.00 42.00 188 VAL A N 1
ATOM 1436 C CA . VAL A 1 188 ? -8.801 -14.869 -21.637 1.00 42.00 188 VAL A CA 1
ATOM 1437 C C . VAL A 1 188 ? -10.230 -14.342 -21.481 1.00 42.00 188 VAL A C 1
ATOM 1439 O O . VAL A 1 188 ? -11.106 -14.655 -22.284 1.00 42.00 188 VAL A O 1
ATOM 1442 N N . ILE A 1 189 ? -10.469 -13.486 -20.484 1.00 40.59 189 ILE A N 1
ATOM 1443 C CA . ILE A 1 189 ? -11.725 -12.733 -20.384 1.00 40.59 189 ILE A CA 1
ATOM 1444 C C . ILE A 1 189 ? -11.649 -11.575 -21.385 1.00 40.59 189 ILE A C 1
ATOM 1446 O O . ILE A 1 189 ? -11.048 -10.538 -21.106 1.00 40.59 189 ILE A O 1
ATOM 1450 N N . SER A 1 190 ? -12.250 -11.737 -22.566 1.00 38.47 190 SER A N 1
ATOM 1451 C CA . SER A 1 190 ? -12.426 -10.625 -23.503 1.00 38.47 190 SER A CA 1
ATOM 1452 C C . SER A 1 190 ? -13.457 -9.641 -22.958 1.00 38.47 190 SER A C 1
ATOM 1454 O O . SER A 1 190 ? -14.642 -9.955 -22.837 1.00 38.47 190 SER A O 1
ATOM 1456 N N . LEU A 1 191 ? -13.019 -8.416 -22.675 1.00 38.69 191 LEU A N 1
ATOM 1457 C CA . LEU A 1 191 ? -13.930 -7.286 -22.552 1.00 38.69 191 LEU A CA 1
ATOM 1458 C C . LEU A 1 191 ? -14.505 -7.017 -23.947 1.00 38.69 191 LEU A C 1
ATOM 1460 O O . LEU A 1 191 ? -13.758 -6.792 -24.897 1.00 38.69 191 LEU A O 1
ATOM 1464 N N . ALA A 1 192 ? -15.828 -7.110 -24.092 1.00 38.91 192 ALA A N 1
ATOM 1465 C CA . ALA A 1 192 ? -16.486 -6.890 -25.374 1.00 38.91 192 ALA A CA 1
ATOM 1466 C C . ALA A 1 192 ? -16.104 -5.505 -25.924 1.00 38.91 192 ALA A C 1
ATOM 1468 O O . ALA A 1 192 ? -16.294 -4.494 -25.245 1.00 38.91 192 ALA A O 1
ATOM 1469 N N . ALA A 1 193 ? -15.602 -5.477 -27.162 1.00 48.88 193 ALA A N 1
ATOM 1470 C CA . ALA A 1 193 ? -15.010 -4.320 -27.844 1.00 48.88 193 ALA A CA 1
ATOM 1471 C C . ALA A 1 193 ? -15.912 -3.067 -27.964 1.00 48.88 193 ALA A C 1
ATOM 1473 O O . ALA A 1 193 ? -15.461 -2.037 -28.450 1.00 48.88 193 ALA A O 1
ATOM 1474 N N . ASN A 1 194 ? -17.167 -3.130 -27.507 1.00 43.16 194 ASN A N 1
ATOM 1475 C CA . ASN A 1 194 ? -18.189 -2.099 -27.697 1.00 43.16 194 ASN A CA 1
ATOM 1476 C C . ASN A 1 194 ? -18.707 -1.474 -26.389 1.00 43.16 194 ASN A C 1
ATOM 1478 O O . ASN A 1 194 ? -19.813 -0.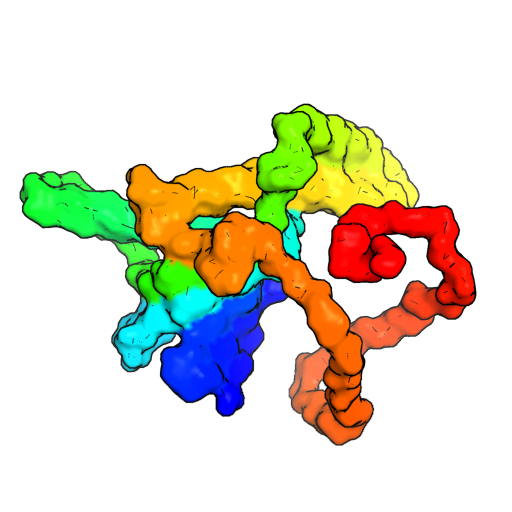934 -26.367 1.00 43.16 194 ASN A O 1
ATOM 1482 N N . SER A 1 195 ? -17.953 -1.530 -25.288 1.00 39.81 195 SER A N 1
ATOM 1483 C CA . SER A 1 195 ? -18.323 -0.752 -24.095 1.00 39.81 195 SER A CA 1
ATOM 1484 C C . SER A 1 195 ? -17.984 0.728 -24.335 1.00 39.81 195 SER A C 1
ATOM 1486 O O . SER A 1 195 ? -16.816 1.030 -24.581 1.00 39.81 195 SER A O 1
ATOM 1488 N N . PRO A 1 196 ? -18.955 1.661 -24.308 1.00 36.62 196 PRO A N 1
ATOM 1489 C CA . PRO A 1 196 ? -18.679 3.062 -24.603 1.00 36.62 196 PRO A CA 1
ATOM 1490 C C . PRO A 1 196 ? -17.763 3.660 -23.530 1.00 36.62 196 PRO A C 1
ATOM 1492 O O . PRO A 1 196 ? -18.092 3.663 -22.343 1.00 36.62 196 PRO A O 1
ATOM 1495 N N . ILE A 1 197 ? -16.609 4.170 -23.963 1.00 36.19 197 ILE A N 1
ATOM 1496 C CA . ILE A 1 197 ? -15.678 4.927 -23.124 1.00 36.19 197 ILE A CA 1
ATOM 1497 C C . ILE A 1 197 ? -16.318 6.299 -22.836 1.00 36.19 197 ILE A C 1
ATOM 1499 O O . ILE A 1 197 ? -16.758 6.966 -23.777 1.00 36.19 197 ILE A O 1
ATOM 1503 N N . PRO A 1 198 ? -16.402 6.750 -21.570 1.00 34.34 198 PRO A N 1
ATOM 1504 C CA . PRO A 1 198 ? -16.915 8.077 -21.247 1.00 34.34 198 PRO A CA 1
ATOM 1505 C C . PRO A 1 198 ? -16.082 9.178 -21.929 1.00 34.34 198 PRO A C 1
ATOM 1507 O O . PRO A 1 198 ? -14.849 9.108 -21.903 1.00 34.34 198 PRO A O 1
ATOM 1510 N N . PRO A 1 199 ? -16.710 10.218 -22.508 1.00 27.59 199 PRO A N 1
ATOM 1511 C CA . PRO A 1 199 ? -15.978 11.319 -23.126 1.00 27.59 199 PRO A CA 1
ATOM 1512 C C . PRO A 1 199 ? -15.103 12.023 -22.076 1.00 27.59 199 PRO A C 1
ATOM 1514 O O . PRO A 1 199 ? -15.605 12.485 -21.053 1.00 27.59 199 PRO A O 1
ATOM 1517 N N . GLY A 1 200 ? -13.789 12.063 -22.323 1.00 35.41 200 GLY A N 1
ATOM 1518 C CA . GLY A 1 200 ? -12.768 12.573 -21.394 1.00 35.41 200 GLY A CA 1
ATOM 1519 C C . GLY A 1 200 ? -11.627 11.588 -21.103 1.00 35.41 200 GLY A C 1
ATOM 1520 O O . GLY A 1 200 ? -10.580 12.007 -20.620 1.00 35.41 200 GLY A O 1
ATOM 1521 N N . PHE A 1 201 ? -11.792 10.307 -21.444 1.00 31.34 201 PHE A N 1
ATOM 1522 C CA . PHE A 1 201 ? -10.725 9.303 -21.415 1.00 31.34 201 PHE A CA 1
ATOM 1523 C C . PHE A 1 201 ? -10.096 9.154 -22.806 1.00 31.34 201 PHE A C 1
ATOM 1525 O O . PHE A 1 201 ? -10.671 8.531 -23.696 1.00 31.34 201 PHE A O 1
ATOM 1532 N N . GLY A 1 202 ? -8.915 9.741 -23.001 1.00 29.58 202 GLY A N 1
ATOM 1533 C CA . GLY A 1 202 ? -8.051 9.422 -24.134 1.00 29.58 202 GLY A CA 1
ATOM 1534 C C . GLY A 1 202 ? -7.210 8.197 -23.793 1.00 29.58 202 GLY A C 1
ATOM 1535 O O . GLY A 1 202 ? -6.340 8.277 -22.932 1.00 29.58 202 GLY A O 1
ATOM 1536 N N . VAL A 1 203 ? -7.469 7.067 -24.447 1.00 32.16 203 VAL A N 1
ATOM 1537 C CA . VAL A 1 203 ? -6.493 5.976 -24.522 1.00 32.16 203 VAL A CA 1
ATOM 1538 C C . VAL A 1 203 ? -5.568 6.336 -25.680 1.00 32.16 203 VAL A C 1
ATOM 1540 O O . VAL A 1 203 ? -6.045 6.453 -26.809 1.00 32.16 203 VAL A O 1
ATOM 1543 N N . SER A 1 204 ? -4.273 6.542 -25.416 1.00 29.75 204 SER A N 1
ATOM 1544 C CA . SER A 1 204 ? -3.276 6.531 -26.490 1.00 29.75 204 SER A CA 1
ATOM 1545 C C . SER A 1 204 ? -3.191 5.092 -26.980 1.00 29.75 204 SER A C 1
ATOM 1547 O O . SER A 1 204 ? -2.471 4.271 -26.417 1.00 29.75 204 SER A O 1
ATOM 1549 N N . ILE A 1 205 ? -4.013 4.747 -27.969 1.00 32.62 205 ILE A N 1
ATOM 1550 C CA . ILE A 1 205 ? -3.765 3.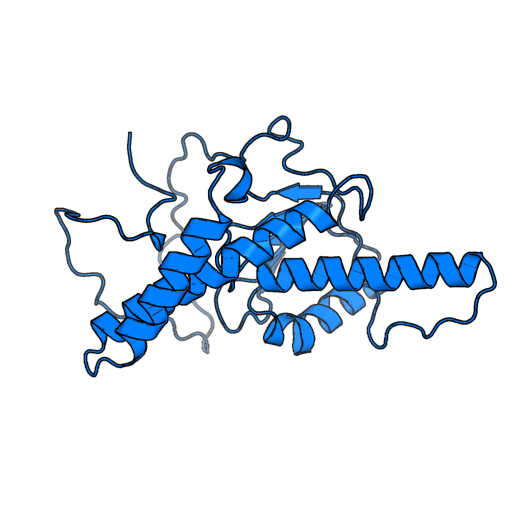571 -28.795 1.00 32.62 205 ILE A CA 1
ATOM 1551 C C . ILE A 1 205 ? -2.706 4.031 -29.791 1.00 32.62 205 ILE A C 1
ATOM 1553 O O . ILE A 1 205 ? -3.011 4.354 -30.936 1.00 32.62 205 ILE A O 1
ATOM 1557 N N . ASP A 1 206 ? -1.470 4.162 -29.312 1.00 29.97 206 ASP A N 1
ATOM 1558 C CA . ASP A 1 206 ? -0.344 4.248 -30.223 1.00 29.97 206 ASP A CA 1
ATOM 1559 C C . ASP A 1 206 ? -0.142 2.852 -30.803 1.00 29.97 206 ASP A C 1
ATOM 1561 O O . ASP A 1 206 ? 0.256 1.899 -30.128 1.00 29.97 206 ASP A O 1
ATOM 1565 N N . ASP A 1 207 ? -0.474 2.771 -32.085 1.00 31.25 207 ASP A N 1
ATOM 1566 C CA . ASP A 1 207 ? -0.322 1.675 -33.038 1.00 31.25 207 ASP A CA 1
ATOM 1567 C C . ASP A 1 207 ? 1.170 1.309 -33.283 1.00 31.25 207 ASP A C 1
ATOM 1569 O O . ASP A 1 207 ? 1.595 1.033 -34.402 1.00 31.25 207 ASP A O 1
ATOM 1573 N N . GLU A 1 208 ? 2.007 1.305 -32.236 1.00 31.25 208 GLU A N 1
ATOM 1574 C CA . GLU A 1 208 ? 3.438 0.949 -32.287 1.00 31.25 208 GLU A CA 1
ATOM 1575 C C . GLU A 1 208 ? 3.780 -0.372 -31.572 1.00 31.25 208 GLU A C 1
ATOM 1577 O O . GLU A 1 208 ? 4.951 -0.729 -31.418 1.00 31.25 208 GLU A O 1
ATOM 1582 N N . LEU A 1 209 ? 2.787 -1.187 -31.211 1.00 33.94 209 LEU A N 1
ATOM 1583 C CA . LEU A 1 209 ? 3.022 -2.605 -30.915 1.00 33.94 209 LEU A CA 1
ATOM 1584 C C . LEU A 1 209 ? 3.097 -3.379 -32.235 1.00 33.94 209 LEU A C 1
ATOM 1586 O O . LEU A 1 209 ? 2.192 -4.120 -32.612 1.00 33.94 209 LEU A O 1
ATOM 1590 N N . GLY A 1 210 ? 4.191 -3.142 -32.963 1.00 26.48 210 GLY A N 1
ATOM 1591 C CA . GLY A 1 210 ? 4.453 -3.720 -34.273 1.00 26.48 210 GLY A CA 1
ATOM 1592 C C . GLY A 1 210 ? 4.204 -5.227 -34.316 1.00 26.48 210 GLY A C 1
ATOM 1593 O O . GLY A 1 210 ? 4.511 -5.953 -33.372 1.00 26.48 210 GLY A O 1
ATOM 1594 N N . HIS A 1 211 ? 3.673 -5.687 -35.451 1.00 32.72 211 HIS A N 1
ATOM 1595 C CA . HIS A 1 211 ? 3.513 -7.092 -35.817 1.00 32.72 211 HIS A CA 1
ATOM 1596 C C . HIS A 1 211 ? 4.788 -7.913 -35.534 1.00 32.72 211 HIS A C 1
ATOM 1598 O O . HIS A 1 211 ? 5.650 -8.057 -36.400 1.00 32.72 211 HIS A O 1
ATOM 1604 N N . ARG A 1 212 ? 4.920 -8.487 -34.335 1.00 34.56 212 ARG A N 1
ATOM 1605 C CA . ARG A 1 212 ? 6.009 -9.408 -33.990 1.00 34.56 212 ARG A CA 1
ATOM 1606 C C . ARG A 1 212 ? 5.478 -10.831 -34.031 1.00 34.56 212 ARG A C 1
ATOM 16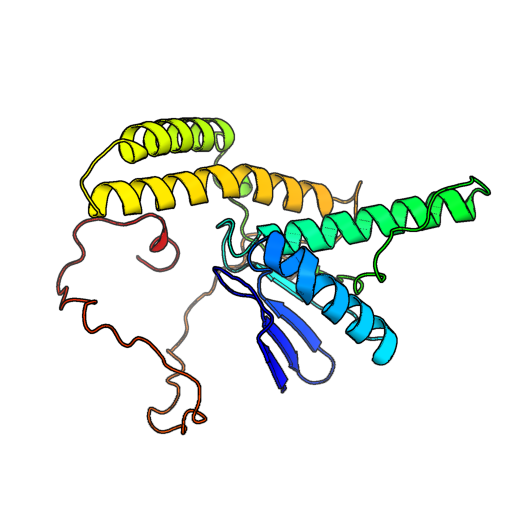08 O O . ARG A 1 212 ? 4.840 -11.293 -33.095 1.00 34.56 212 ARG A O 1
ATOM 1615 N N . LYS A 1 213 ? 5.737 -11.504 -35.155 1.00 30.62 213 LYS A N 1
ATOM 1616 C CA . LYS A 1 213 ? 5.535 -12.952 -35.305 1.00 30.62 213 LYS A CA 1
ATOM 1617 C C . LYS A 1 213 ? 6.596 -13.784 -34.581 1.00 30.62 213 LYS A C 1
ATOM 1619 O O . LYS A 1 213 ? 6.337 -14.951 -34.348 1.00 30.62 213 LYS A O 1
ATOM 1624 N N . ASP A 1 214 ? 7.706 -13.182 -34.155 1.00 32.75 214 ASP A N 1
ATOM 1625 C CA . ASP A 1 214 ? 8.763 -13.849 -33.396 1.00 32.75 214 ASP A CA 1
ATOM 1626 C C . ASP A 1 214 ? 9.344 -12.870 -32.358 1.00 32.75 214 ASP A C 1
ATOM 1628 O O . ASP A 1 214 ? 9.781 -11.767 -32.699 1.00 32.75 214 ASP A O 1
ATOM 1632 N N . VAL A 1 215 ? 9.304 -13.240 -31.074 1.00 34.16 215 VAL A N 1
ATOM 1633 C CA . VAL A 1 215 ? 9.914 -12.484 -29.967 1.00 34.16 215 VAL A CA 1
ATOM 1634 C C . VAL A 1 215 ? 11.317 -13.038 -29.756 1.00 34.16 215 VAL A C 1
ATOM 1636 O O . VAL A 1 215 ? 11.475 -14.123 -29.209 1.00 34.16 215 VAL A O 1
ATOM 1639 N N . THR A 1 216 ? 12.340 -12.318 -30.215 1.00 34.28 216 THR A N 1
ATOM 1640 C CA . THR A 1 216 ? 13.721 -12.821 -30.190 1.00 34.28 216 THR A CA 1
ATOM 1641 C C . THR A 1 216 ? 14.526 -12.460 -28.944 1.00 34.28 216 THR A C 1
ATOM 1643 O O . THR A 1 216 ? 15.587 -13.042 -28.781 1.00 34.28 216 THR A O 1
ATOM 1646 N N . GLU A 1 217 ? 14.062 -11.590 -28.035 1.00 31.14 217 GLU A N 1
ATOM 1647 C CA . GLU A 1 217 ? 14.744 -11.344 -26.746 1.00 31.14 217 GLU A CA 1
ATOM 1648 C C . GLU A 1 217 ? 13.754 -10.901 -25.640 1.00 31.14 217 GLU A C 1
ATOM 1650 O O . GLU A 1 217 ? 12.923 -10.020 -25.891 1.00 31.14 217 GLU A O 1
ATOM 1655 N N . PRO A 1 218 ? 13.815 -11.473 -24.418 1.00 31.39 218 PRO A N 1
ATOM 1656 C CA . PRO A 1 218 ? 12.923 -11.111 -23.317 1.00 31.39 218 PRO A CA 1
ATOM 1657 C C . PRO A 1 218 ? 13.356 -9.793 -22.652 1.00 31.39 218 PRO A C 1
ATOM 1659 O O . PRO A 1 218 ? 14.467 -9.674 -22.138 1.00 31.39 218 PRO A O 1
ATOM 1662 N N . ASN A 1 219 ? 12.460 -8.801 -22.612 1.00 32.09 219 ASN A N 1
ATOM 1663 C CA . ASN A 1 219 ? 12.601 -7.667 -21.697 1.00 32.09 219 ASN A CA 1
ATOM 1664 C C . ASN A 1 219 ? 12.126 -8.098 -20.291 1.00 32.09 219 ASN A C 1
ATOM 1666 O O . ASN A 1 219 ? 11.182 -8.877 -20.165 1.00 32.09 219 ASN A O 1
ATOM 1670 N N . LEU A 1 220 ? 12.784 -7.627 -19.226 1.00 32.75 220 LEU A N 1
ATOM 1671 C CA . LEU A 1 220 ? 12.472 -8.052 -17.851 1.00 32.75 220 LEU A CA 1
ATOM 1672 C C . LEU A 1 220 ? 11.051 -7.660 -17.391 1.00 32.75 220 LEU A C 1
ATOM 1674 O O . LEU A 1 220 ? 10.514 -8.312 -16.505 1.00 32.75 220 LEU A O 1
ATOM 1678 N N . ALA A 1 221 ? 10.424 -6.662 -18.025 1.00 33.41 221 ALA A N 1
ATOM 1679 C CA . ALA A 1 221 ? 9.027 -6.286 -17.781 1.00 33.41 221 ALA A CA 1
ATOM 1680 C C . ALA A 1 221 ? 8.014 -7.284 -18.389 1.00 33.41 221 ALA A C 1
ATOM 1682 O O . ALA A 1 221 ? 6.851 -7.305 -18.006 1.00 33.41 221 ALA A O 1
ATOM 1683 N N . SER A 1 222 ? 8.452 -8.146 -19.313 1.00 28.67 222 SER A N 1
ATOM 1684 C CA . SER A 1 222 ? 7.643 -9.213 -19.923 1.00 28.67 222 SER A CA 1
ATOM 1685 C C . SER A 1 222 ? 7.893 -10.578 -19.282 1.00 28.67 222 SER A C 1
ATOM 1687 O O . SER A 1 222 ? 7.272 -11.565 -19.674 1.00 28.67 222 SER A O 1
ATOM 1689 N N . LEU A 1 223 ? 8.764 -10.668 -18.272 1.00 30.47 223 LEU A N 1
ATOM 1690 C CA . LEU A 1 223 ? 9.035 -11.922 -17.574 1.00 30.47 223 LEU A CA 1
ATOM 1691 C C . LEU A 1 223 ? 8.078 -12.128 -16.390 1.00 30.47 223 LEU A C 1
ATOM 1693 O O . LEU A 1 223 ? 8.492 -12.390 -15.265 1.00 30.47 223 LEU A O 1
ATOM 1697 N N . MET A 1 224 ? 6.775 -12.021 -16.654 1.00 30.59 224 MET A N 1
ATOM 1698 C CA . MET A 1 224 ? 5.753 -12.638 -15.802 1.00 30.59 224 MET A CA 1
ATOM 1699 C C . MET A 1 224 ? 4.579 -13.239 -16.586 1.00 30.59 224 MET A C 1
ATOM 1701 O O . MET A 1 224 ? 3.535 -13.546 -16.016 1.00 30.59 224 MET A O 1
ATOM 1705 N N . LEU A 1 225 ? 4.767 -13.468 -17.890 1.00 34.25 225 LEU A N 1
ATOM 1706 C CA . LEU A 1 225 ? 3.879 -14.303 -18.692 1.00 34.25 225 LEU A CA 1
ATOM 1707 C C . LEU A 1 225 ? 4.622 -14.788 -19.947 1.00 34.25 225 LEU A C 1
ATOM 1709 O O . LEU A 1 225 ? 4.457 -14.193 -21.000 1.00 34.25 225 LEU A O 1
ATOM 1713 N N . LEU A 1 226 ? 5.465 -15.825 -19.857 1.00 22.58 226 LEU A N 1
ATOM 1714 C CA . LEU A 1 226 ? 5.857 -16.632 -21.028 1.00 22.58 226 LEU A CA 1
ATOM 1715 C C . LEU A 1 226 ? 6.623 -17.923 -20.633 1.00 22.58 226 LEU A C 1
ATOM 1717 O O . LEU A 1 226 ? 7.664 -17.825 -19.990 1.00 22.58 226 LEU A O 1
ATOM 1721 N N . LEU A 1 227 ? 6.120 -19.060 -21.154 1.00 26.81 227 LEU A N 1
ATOM 1722 C CA . LEU A 1 227 ? 6.754 -20.373 -21.450 1.00 26.81 227 LEU A CA 1
ATOM 1723 C C . LEU A 1 227 ? 7.139 -21.265 -20.244 1.00 26.81 227 LEU A C 1
ATOM 1725 O O . LEU A 1 227 ? 7.838 -20.810 -19.349 1.00 26.81 227 LEU A O 1
ATOM 1729 N N . GLU A 1 228 ? 6.745 -22.540 -20.123 1.00 30.97 228 GLU A N 1
ATOM 1730 C CA . GLU A 1 228 ? 6.195 -23.564 -21.044 1.00 30.97 228 GLU A CA 1
ATOM 1731 C C . GLU A 1 228 ? 4.947 -24.264 -20.469 1.00 30.97 228 GLU A C 1
ATOM 1733 O O . GLU A 1 228 ? 4.838 -24.380 -19.224 1.00 30.97 228 GLU A O 1
#

Radius of gyration: 19.81 Å; chains: 1; bounding box: 46×38×65 Å

Foldseek 3Di:
DDKDWADQVDDGWIWDDDPLAIETFFFHALVSLVPTVQQVQLVVCVVPVHAHAEYEFPALFNRGQVRVLVLLVLQQLQVVVVVCVVVVHDDDDPPGGRGGHYQAYEYDACVVVDVCLLVQLVVLQVLLVVLCPDPDPVSPVSSVLSPRSSVSNVSSVSSVVCCDPVHSVHHYPVVVVNDHDADDDDDDDDDPPPDDDPPPDDDPPPVPPDPDPDDPDDDPVNVPDDDD

Sequence (228 aa):
MKITLLPSDKGDCLLIEAGAVTILADGGMPGSYASEVRGYLGKWAEDTGKQLDLVYVSHVDQDHIAGVLQLLEDTVQWRVFDHKHANGQSSGKPPFRRPPKVKRIWHNAFKLMVDESEAIGTVLAARANTLSSSANPSLLRLADAFRSIANSIPEAIKVSRRIAADQLNIPLNGEFGKLLAMVRGHEVISLAANSPIPPGFGVSIDDELGHRKDVTEPNLASLMLLLE